Protein AF-A0A835YVJ2-F1 (afdb_monomer_lite)

InterPro domains:
  IPR032675 Leucine-rich repeat domain superfamily [G3DSA:3.80.10.10] (2-238)
  IPR051071 Leucine-rich repeat-containing bacterial E3 ubiquitin ligases [PTHR47114] (4-225)

Radius of gyration: 20.59 Å; chains: 1; bounding box: 46×32×62 Å

Structure (mmCIF, N/CA/C/O backbone):
data_AF-A0A835YVJ2-F1
#
_entry.id   AF-A0A835YVJ2-F1
#
loop_
_atom_site.group_PDB
_atom_site.id
_atom_site.type_symbol
_atom_site.label_atom_id
_atom_site.label_alt_id
_atom_site.label_comp_id
_atom_site.label_asym_id
_atom_site.label_entity_id
_atom_site.label_seq_id
_atom_site.pdbx_PDB_ins_code
_atom_site.Cartn_x
_atom_site.Cartn_y
_atom_site.Cartn_z
_atom_site.occupancy
_atom_site.B_iso_or_equiv
_atom_site.auth_seq_id
_atom_site.auth_comp_id
_atom_site.auth_asym_id
_atom_site.auth_atom_id
_atom_site.pdbx_PDB_model_num
ATOM 1 N N . MET A 1 1 ? -14.707 17.797 37.489 1.00 42.03 1 MET A N 1
ATOM 2 C CA . MET A 1 1 ? -14.923 16.965 36.284 1.00 42.03 1 MET A CA 1
ATOM 3 C C . MET A 1 1 ? -15.179 17.885 35.103 1.00 42.03 1 MET A C 1
ATOM 5 O O . MET A 1 1 ? -16.186 18.579 35.113 1.00 42.03 1 MET A O 1
ATOM 9 N N . HIS A 1 2 ? -14.285 17.936 34.116 1.00 44.41 2 HIS A N 1
ATOM 10 C CA . HIS A 1 2 ? -14.584 18.624 32.858 1.00 44.41 2 HIS A CA 1
ATOM 11 C C . HIS A 1 2 ? -15.155 17.592 31.889 1.00 44.41 2 HIS A C 1
ATOM 13 O O . HIS A 1 2 ? -14.403 16.809 31.315 1.00 44.41 2 HIS A O 1
ATOM 19 N N . LYS A 1 3 ? -16.483 17.555 31.750 1.00 49.84 3 LYS A N 1
ATOM 20 C CA . LYS A 1 3 ? -17.120 16.793 30.673 1.00 49.84 3 LYS A CA 1
ATOM 21 C C . LYS A 1 3 ? -16.757 17.456 29.344 1.00 49.84 3 LYS A C 1
ATOM 23 O O . LYS A 1 3 ? -16.790 18.682 29.238 1.00 49.84 3 LYS A O 1
ATOM 28 N N . LEU A 1 4 ? -16.361 16.651 28.361 1.00 57.91 4 LEU A N 1
ATOM 29 C CA . LEU A 1 4 ? -16.290 17.117 26.979 1.00 57.91 4 LEU A CA 1
ATOM 30 C C . LEU A 1 4 ? -17.714 17.472 26.504 1.00 57.91 4 LEU A C 1
ATOM 32 O O . LEU A 1 4 ? -18.668 16.905 27.043 1.00 57.91 4 LEU A O 1
ATOM 36 N N . PRO A 1 5 ? -17.870 18.411 25.554 1.00 46.50 5 PRO A N 1
ATOM 37 C CA . PRO A 1 5 ? -19.184 18.805 25.052 1.00 46.50 5 PRO A CA 1
ATOM 38 C C . PRO A 1 5 ? -19.971 17.598 24.526 1.00 46.50 5 PRO A C 1
ATOM 40 O O . PRO A 1 5 ? -19.402 16.743 23.842 1.00 46.50 5 PRO A O 1
ATOM 43 N N . GLU A 1 6 ? -21.273 17.543 24.816 1.00 51.88 6 GLU A N 1
ATOM 44 C CA . GLU A 1 6 ? -22.180 16.626 24.118 1.00 51.88 6 GLU A CA 1
ATOM 45 C C . GLU A 1 6 ? -22.228 17.027 22.632 1.00 51.88 6 GLU A C 1
ATOM 47 O O . GLU A 1 6 ? -22.377 18.207 22.317 1.00 51.88 6 GLU A O 1
ATOM 52 N N . GLY A 1 7 ? -22.020 16.065 21.723 1.00 49.09 7 GLY A N 1
ATOM 53 C CA . GLY A 1 7 ? -21.914 16.312 20.275 1.00 49.09 7 GLY A CA 1
ATOM 54 C C . GLY A 1 7 ? -20.491 16.529 19.737 1.00 49.09 7 GLY A C 1
ATOM 55 O O . GLY A 1 7 ? -20.328 16.963 18.601 1.00 49.09 7 GLY A O 1
ATOM 56 N N . LEU A 1 8 ? -19.443 16.249 20.521 1.00 52.09 8 LEU A N 1
ATOM 57 C CA . LEU A 1 8 ? -18.058 16.336 20.046 1.00 52.09 8 LEU A CA 1
ATOM 58 C C . LEU A 1 8 ? -17.755 15.266 18.976 1.00 52.09 8 LEU A C 1
ATOM 60 O O . LEU A 1 8 ? -17.573 14.096 19.300 1.00 52.09 8 LEU A O 1
ATOM 64 N N . GLU A 1 9 ? -17.626 15.685 17.716 1.00 53.28 9 GLU A N 1
ATOM 65 C CA . GLU A 1 9 ? -17.382 14.771 16.588 1.00 53.28 9 GLU A CA 1
ATOM 66 C C . GLU A 1 9 ? -15.921 14.322 16.468 1.00 53.28 9 GLU A C 1
ATOM 68 O O . GLU A 1 9 ? -15.659 13.193 16.066 1.00 53.28 9 GLU A O 1
ATOM 73 N N . SER A 1 10 ? -14.959 15.185 16.821 1.00 52.78 10 SER A N 1
ATOM 74 C CA . SER A 1 10 ? -13.520 14.914 16.708 1.00 52.78 10 SER A CA 1
ATOM 75 C C . SER A 1 10 ? -12.728 15.455 17.893 1.00 52.78 10 SER A C 1
ATOM 77 O O . SER A 1 10 ? -13.060 16.493 18.468 1.00 52.78 10 SER A O 1
ATOM 79 N N . LEU A 1 11 ? -11.645 14.759 18.255 1.00 62.81 11 LEU A N 1
ATOM 80 C CA . LEU A 1 11 ? -10.757 15.178 19.337 1.00 62.81 11 LEU A CA 1
ATOM 81 C C . LEU A 1 11 ? -9.293 15.129 18.894 1.00 62.81 11 LEU A C 1
ATOM 83 O O . LEU A 1 11 ? -8.694 14.065 18.746 1.00 62.81 11 LEU A O 1
ATOM 87 N N . ASN A 1 12 ? -8.708 16.316 18.733 1.00 61.31 12 ASN A N 1
ATOM 88 C CA . ASN A 1 12 ? -7.275 16.505 18.531 1.00 61.31 12 ASN A CA 1
ATOM 89 C C . ASN A 1 12 ? -6.628 16.867 19.869 1.00 61.31 12 ASN A C 1
ATOM 91 O O . ASN A 1 12 ? -6.947 17.904 20.458 1.00 61.31 12 ASN A O 1
ATOM 95 N N . MET A 1 13 ? -5.702 16.043 20.357 1.00 61.16 13 MET A N 1
ATOM 96 C CA . MET A 1 13 ? -5.026 16.299 21.629 1.00 61.16 13 MET A CA 1
ATOM 97 C C . MET A 1 13 ? -3.508 16.285 21.490 1.00 61.16 13 MET A C 1
ATOM 99 O O . MET A 1 13 ? -2.912 15.339 20.980 1.00 61.16 13 MET A O 1
ATOM 103 N N . LYS A 1 14 ? -2.875 17.327 22.045 1.00 58.16 14 LYS A N 1
ATOM 104 C CA . LYS A 1 14 ? -1.444 17.307 22.367 1.00 58.16 14 LYS A CA 1
ATOM 105 C C . LYS A 1 14 ? -1.222 16.441 23.603 1.00 58.16 14 LYS A C 1
ATOM 107 O O . LYS A 1 14 ? -1.918 16.609 24.609 1.00 58.16 14 LYS A O 1
ATOM 112 N N . CYS A 1 15 ? -0.219 15.572 23.567 1.00 56.38 15 CYS A N 1
ATOM 113 C CA . CYS A 1 15 ? -0.030 14.568 24.619 1.00 56.38 15 CYS A CA 1
ATOM 114 C C . CYS A 1 15 ? 0.312 15.147 26.009 1.00 56.38 15 CYS A C 1
ATOM 116 O O . CYS A 1 15 ? -0.045 14.540 27.017 1.00 56.38 15 CYS A O 1
ATOM 118 N N . GLU A 1 16 ? 0.862 16.366 26.088 1.00 51.00 16 GLU A N 1
ATOM 119 C CA . GLU A 1 16 ? 1.070 17.119 27.345 1.00 51.00 16 GLU A CA 1
ATOM 120 C C . GLU A 1 16 ? -0.233 17.347 28.139 1.00 51.00 16 GLU A C 1
ATOM 122 O O . GLU A 1 16 ? -0.253 17.291 29.370 1.00 51.00 16 GLU A O 1
ATOM 127 N N . ARG A 1 17 ? -1.353 17.567 27.435 1.00 51.44 17 ARG A N 1
ATOM 128 C CA . ARG A 1 17 ? -2.683 17.735 28.045 1.00 51.44 17 ARG A CA 1
ATOM 129 C C . ARG A 1 17 ? -3.405 16.413 28.265 1.00 51.44 17 ARG A C 1
ATOM 131 O O . ARG A 1 17 ? -4.375 16.395 29.008 1.00 51.44 17 ARG A O 1
ATOM 138 N N . PHE A 1 18 ? -2.964 15.335 27.623 1.00 56.47 18 PHE A N 1
ATOM 139 C CA . PHE A 1 18 ? -3.617 14.031 27.690 1.00 56.47 18 PHE A CA 1
ATOM 140 C C . PHE A 1 18 ? -3.361 13.348 29.045 1.00 56.47 18 PHE A C 1
ATOM 142 O O . PHE A 1 18 ? -4.299 12.889 29.691 1.00 56.47 18 PHE A O 1
ATOM 149 N N . GLN A 1 19 ? -2.117 13.374 29.543 1.00 48.41 19 GLN A N 1
ATOM 150 C CA . GLN A 1 19 ? -1.746 12.727 30.814 1.00 48.41 19 GLN A CA 1
ATOM 151 C C . GLN A 1 19 ? -2.231 13.453 32.068 1.00 48.41 19 GLN A C 1
ATOM 153 O O . GLN A 1 19 ? -2.741 12.816 32.988 1.00 48.41 19 GLN A O 1
ATOM 158 N N . SER A 1 20 ? -2.083 14.780 32.123 1.00 49.50 20 SER A N 1
ATOM 159 C CA . SER A 1 20 ? -2.515 15.572 33.286 1.00 49.50 20 SER A CA 1
ATOM 160 C C . SER A 1 20 ? -4.030 15.509 33.503 1.00 49.50 20 SER A C 1
ATOM 162 O O . SER A 1 20 ? -4.499 15.657 34.627 1.00 49.50 20 SER A O 1
ATOM 164 N N . ARG A 1 21 ? -4.792 15.254 32.432 1.00 46.09 21 ARG A N 1
ATOM 165 C CA . ARG A 1 21 ? -6.255 15.255 32.430 1.00 46.09 21 ARG A CA 1
ATOM 166 C C . ARG A 1 21 ? -6.865 13.869 32.666 1.00 46.09 21 ARG A C 1
ATOM 168 O O . ARG A 1 21 ? -7.796 13.775 33.457 1.00 46.09 21 ARG A O 1
ATOM 175 N N . LEU A 1 22 ? -6.331 12.787 32.090 1.00 49.91 22 LEU A N 1
ATOM 176 C CA . LEU A 1 22 ? -6.893 11.435 32.283 1.00 49.91 22 LEU A CA 1
ATOM 177 C C . LEU A 1 22 ? -6.704 10.853 33.686 1.00 49.91 22 LEU A C 1
ATOM 179 O O . LEU A 1 22 ? -7.569 10.102 34.132 1.00 49.91 22 LEU A O 1
ATOM 183 N N . LYS A 1 23 ? -5.669 11.274 34.428 1.00 44.41 23 LYS A N 1
ATOM 184 C CA . LYS A 1 23 ? -5.532 10.933 35.856 1.00 44.41 23 LYS A CA 1
ATOM 185 C C . LYS A 1 23 ? -6.739 11.376 36.705 1.00 44.41 23 LYS A C 1
ATOM 187 O O . LYS A 1 23 ? -6.872 10.915 37.831 1.00 44.41 23 LYS A O 1
ATOM 192 N N . GLN A 1 24 ? -7.610 12.253 36.185 1.00 44.91 24 GLN A N 1
ATOM 193 C CA . GLN A 1 24 ? -8.720 12.869 36.919 1.00 44.91 24 GLN A CA 1
ATOM 194 C C . GLN A 1 24 ? -10.103 12.744 36.239 1.00 44.91 24 GLN A C 1
ATOM 196 O O . GLN A 1 24 ? -10.921 13.652 36.365 1.00 44.91 24 GLN A O 1
ATOM 201 N N . HIS A 1 25 ? -10.416 11.620 35.579 1.00 44.31 25 HIS A N 1
ATOM 202 C CA . HIS A 1 25 ? -11.783 11.291 35.110 1.00 44.31 25 HIS A CA 1
ATOM 203 C C . HIS A 1 25 ? -12.232 11.939 33.781 1.00 44.31 25 HIS A C 1
ATOM 205 O O . HIS A 1 25 ? -13.166 12.743 33.759 1.00 44.31 25 HIS A O 1
ATOM 211 N N . TYR A 1 26 ? -11.646 11.546 32.644 1.00 46.91 26 TYR A N 1
ATOM 212 C CA . TYR A 1 26 ? -12.299 11.779 31.344 1.00 46.91 26 TYR A CA 1
ATOM 213 C C . TYR A 1 26 ? -12.992 10.502 30.875 1.00 46.91 26 TYR A C 1
ATOM 215 O O . TYR A 1 26 ? -12.336 9.550 30.462 1.00 46.91 26 TYR A O 1
ATOM 223 N N . HIS A 1 27 ? -14.324 10.513 30.906 1.00 50.22 27 HIS A N 1
ATOM 224 C CA . HIS A 1 27 ? -15.111 9.725 29.967 1.00 50.22 27 HIS A CA 1
ATOM 225 C C . HIS A 1 27 ? -15.066 10.465 28.630 1.00 50.22 27 HIS A C 1
ATOM 227 O O . HIS A 1 27 ? -15.506 11.613 28.537 1.00 50.22 27 HIS A O 1
ATOM 233 N N . LEU A 1 28 ? -14.460 9.841 27.621 1.00 53.47 28 LEU A N 1
ATOM 234 C CA . LEU A 1 28 ? -14.578 10.322 26.251 1.00 53.47 28 LEU A CA 1
ATOM 235 C C . LEU A 1 28 ? -16.046 10.149 25.811 1.00 53.47 28 LEU A C 1
ATOM 237 O O . LEU A 1 28 ? -16.631 9.114 26.134 1.00 53.47 28 LEU A O 1
ATOM 241 N N . PRO A 1 29 ? -16.650 11.146 25.145 1.00 47.91 29 PRO A N 1
ATOM 242 C CA . PRO A 1 29 ? -18.052 11.085 24.755 1.00 47.91 29 PRO A CA 1
ATOM 243 C C . PRO A 1 29 ? -18.285 9.984 23.713 1.00 47.91 29 PRO A C 1
ATOM 245 O O . PRO A 1 29 ? -17.449 9.760 22.832 1.00 47.91 29 PRO A O 1
ATOM 248 N N . ASP A 1 30 ? -19.435 9.315 23.814 1.00 48.94 30 ASP A N 1
ATOM 249 C CA . ASP A 1 30 ? -19.935 8.438 22.756 1.00 48.94 30 ASP A CA 1
ATOM 250 C C . ASP A 1 30 ? -20.156 9.260 21.474 1.00 48.94 30 ASP A C 1
ATOM 252 O O . ASP A 1 30 ? -20.623 10.399 21.535 1.00 48.94 30 ASP A O 1
ATOM 256 N N . GLY A 1 31 ? -19.813 8.695 20.313 1.00 45.00 31 GLY A N 1
ATOM 257 C CA . GLY A 1 31 ? -19.920 9.387 19.022 1.00 45.00 31 GLY A CA 1
ATOM 258 C C . GLY A 1 31 ? -18.657 10.117 18.554 1.00 45.00 31 GLY A C 1
ATOM 259 O O . GLY A 1 31 ? -18.698 10.771 17.518 1.00 45.00 31 GLY A O 1
ATOM 260 N N . LEU A 1 32 ? -17.526 9.985 19.257 1.00 51.09 32 LEU A N 1
ATOM 261 C CA . LEU A 1 32 ? -16.236 10.475 18.764 1.00 51.09 32 LEU A CA 1
ATOM 262 C C . LEU A 1 32 ? -15.785 9.664 17.536 1.00 51.09 32 LEU A C 1
ATOM 264 O O . LEU A 1 32 ? -15.621 8.452 17.656 1.00 51.09 32 LEU A O 1
ATOM 268 N N . ILE A 1 33 ? -15.537 10.308 16.390 1.00 51.91 33 ILE A N 1
ATOM 269 C CA . ILE A 1 33 ? -15.248 9.615 15.120 1.00 51.91 33 ILE A CA 1
ATOM 270 C C . ILE A 1 33 ? -13.733 9.537 14.844 1.00 51.91 33 ILE A C 1
ATOM 272 O O . ILE A 1 33 ? -13.238 8.423 14.632 1.00 51.91 33 ILE A O 1
ATOM 276 N N . PRO A 1 34 ? -12.951 10.638 14.920 1.00 53.62 34 PRO A N 1
ATOM 277 C CA . PRO A 1 34 ? -11.496 10.537 15.015 1.00 53.62 34 PRO A CA 1
ATOM 278 C C . PRO A 1 34 ? -10.934 10.959 16.384 1.00 53.62 34 PRO A C 1
ATOM 280 O O . PRO A 1 34 ? -11.289 11.998 16.953 1.00 53.62 34 PRO A O 1
ATOM 283 N N . LEU A 1 35 ? -9.955 10.180 16.855 1.00 63.94 35 LEU A N 1
ATOM 284 C CA . LEU A 1 35 ? -9.041 10.524 17.943 1.00 63.94 35 LEU A CA 1
ATOM 285 C C . LEU A 1 35 ? -7.640 10.686 17.352 1.00 63.94 35 LEU A C 1
ATOM 287 O O . LEU A 1 35 ? -7.009 9.714 16.937 1.00 63.94 35 LEU A O 1
ATOM 291 N N . ASN A 1 36 ? -7.148 11.919 17.328 1.00 58.41 36 ASN A N 1
ATOM 292 C CA . ASN A 1 36 ? -5.820 12.227 16.815 1.00 58.41 36 ASN A CA 1
ATOM 293 C C . ASN A 1 36 ? -4.901 12.645 17.961 1.00 58.41 36 ASN A C 1
ATOM 295 O O . ASN A 1 36 ? -5.192 13.580 18.720 1.00 58.41 36 ASN A O 1
ATOM 299 N N . MET A 1 37 ? -3.782 11.940 18.079 1.00 64.38 37 MET A N 1
ATOM 300 C CA . MET A 1 37 ? -2.798 12.147 19.130 1.00 64.38 37 MET A CA 1
ATOM 301 C C . MET A 1 37 ? -1.492 12.672 18.531 1.00 64.38 37 MET A C 1
ATOM 303 O O . MET A 1 37 ? -0.774 11.935 17.854 1.00 64.38 37 MET A O 1
ATOM 307 N N . ASP A 1 38 ? -1.155 13.932 18.829 1.00 60.84 38 ASP A N 1
ATOM 308 C CA . ASP A 1 38 ? 0.150 14.526 18.502 1.00 60.84 38 ASP A CA 1
ATOM 309 C C . ASP A 1 38 ? 1.059 14.505 19.748 1.00 60.84 38 ASP A C 1
ATOM 311 O O . ASP A 1 38 ? 0.898 15.282 20.701 1.00 60.84 38 ASP A O 1
ATOM 315 N N . CYS A 1 39 ? 2.014 13.572 19.743 1.00 59.09 39 CYS A N 1
ATOM 316 C CA . CYS A 1 39 ? 2.966 13.283 20.814 1.00 59.09 39 CYS A CA 1
ATOM 317 C C . CYS A 1 39 ? 4.421 13.591 20.404 1.00 59.09 39 CYS A C 1
ATOM 319 O O . CYS A 1 39 ? 5.321 12.801 20.701 1.00 59.09 39 CYS A O 1
ATOM 321 N N . ARG A 1 40 ? 4.695 14.717 19.735 1.00 50.25 40 ARG A N 1
ATOM 322 C CA . ARG A 1 40 ? 6.040 15.107 19.241 1.00 50.25 40 ARG A CA 1
ATOM 323 C C . ARG A 1 40 ? 7.194 15.226 20.269 1.00 50.25 40 ARG A C 1
ATOM 325 O O . ARG A 1 40 ? 8.292 15.588 19.856 1.00 50.25 40 ARG A O 1
ATOM 332 N N . ARG A 1 41 ? 6.987 15.008 21.583 1.00 42.66 41 ARG A N 1
ATOM 333 C CA . ARG A 1 41 ? 8.044 15.170 22.618 1.00 42.66 41 ARG A CA 1
ATOM 334 C C . ARG A 1 41 ? 8.034 14.201 23.814 1.00 42.66 41 ARG A C 1
ATOM 336 O O . ARG A 1 41 ? 8.961 14.266 24.621 1.00 42.66 41 ARG A O 1
ATOM 343 N N . PHE A 1 42 ? 7.056 13.303 23.974 1.00 41.97 42 PHE A N 1
ATOM 344 C CA . PHE A 1 42 ? 6.862 12.584 25.250 1.00 41.97 42 PHE A CA 1
ATOM 345 C C . PHE A 1 42 ? 7.007 11.061 25.146 1.00 41.97 42 PHE A C 1
ATOM 347 O O . PHE A 1 42 ? 6.355 10.404 24.341 1.00 41.97 42 PHE A O 1
ATOM 354 N N . ASN A 1 43 ? 7.889 10.518 25.996 1.00 44.94 43 ASN A N 1
ATOM 355 C CA . ASN A 1 43 ? 8.415 9.148 25.951 1.00 44.94 43 ASN A CA 1
ATOM 356 C C . ASN A 1 43 ? 7.983 8.260 27.138 1.00 44.94 43 ASN A C 1
ATOM 358 O O . ASN A 1 43 ? 8.599 7.232 27.401 1.00 44.94 43 ASN A O 1
ATOM 362 N N . ALA A 1 44 ? 6.949 8.608 27.897 1.00 36.03 44 ALA A N 1
ATOM 363 C CA . ALA A 1 44 ? 6.537 7.756 29.010 1.00 36.03 44 ALA A CA 1
ATOM 364 C C . ALA A 1 44 ? 5.020 7.769 29.159 1.00 36.03 44 ALA A C 1
ATOM 366 O O . ALA A 1 44 ? 4.439 8.840 29.157 1.00 36.03 44 ALA A O 1
ATOM 367 N N . TYR A 1 45 ? 4.414 6.585 29.302 1.00 40.34 45 TYR A N 1
ATOM 368 C CA . TYR A 1 45 ? 3.018 6.329 29.703 1.00 40.34 45 TYR A CA 1
ATOM 369 C C . TYR A 1 45 ? 1.899 6.326 28.640 1.00 40.34 45 TYR A C 1
ATOM 371 O O . TYR A 1 45 ? 0.778 6.725 28.926 1.00 40.34 45 TYR A O 1
ATOM 379 N N . LEU A 1 46 ? 2.130 5.722 27.466 1.00 43.91 46 LEU A N 1
ATOM 380 C CA . LEU A 1 46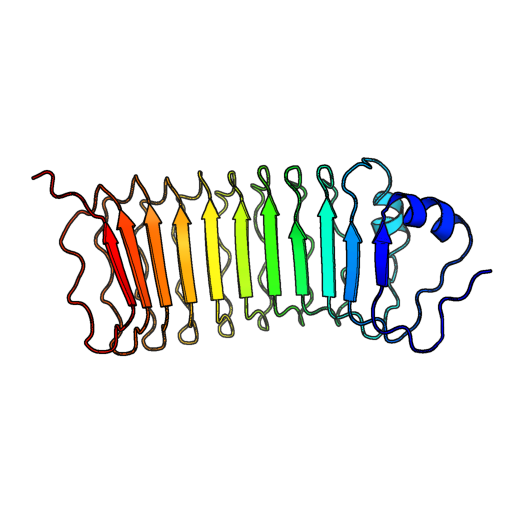 ? 1.040 4.984 26.784 1.00 43.91 46 LEU A CA 1
ATOM 381 C C . LEU A 1 46 ? 0.730 3.630 27.459 1.00 43.91 46 LEU A C 1
ATOM 383 O O . LEU A 1 46 ? -0.261 3.000 27.114 1.00 43.91 46 LEU A O 1
ATOM 387 N N . TYR A 1 47 ? 1.523 3.230 28.465 1.00 35.06 47 TYR A N 1
ATOM 388 C CA . TYR A 1 47 ? 1.234 2.115 29.378 1.00 35.06 47 TYR A CA 1
ATOM 389 C C . TYR A 1 47 ? -0.171 2.224 29.989 1.00 35.06 47 TYR A C 1
ATOM 391 O O . TYR A 1 47 ? -0.905 1.246 29.969 1.00 35.06 47 TYR A O 1
ATOM 399 N N . GLU A 1 48 ? -0.585 3.408 30.453 1.00 36.66 48 GLU A N 1
ATOM 400 C CA . GLU A 1 48 ? -1.932 3.623 30.998 1.00 36.66 48 GLU A CA 1
ATOM 401 C C . GLU A 1 48 ? -2.997 3.739 29.908 1.00 36.66 48 GLU A C 1
ATOM 403 O O . GLU A 1 48 ? -4.155 3.494 30.200 1.00 36.66 48 GLU A O 1
ATOM 408 N N . LEU A 1 49 ? -2.651 4.037 28.653 1.00 39.53 49 LEU A N 1
ATOM 409 C CA . LEU A 1 49 ? -3.596 3.854 27.552 1.00 39.53 49 LEU A CA 1
ATOM 410 C C . LEU A 1 49 ? -3.817 2.354 27.349 1.00 39.53 49 LEU A C 1
ATOM 412 O O . LEU A 1 49 ? -4.929 1.906 27.525 1.00 39.53 49 LEU A O 1
ATOM 416 N N . SER A 1 50 ? -2.792 1.533 27.112 1.00 36.41 50 SER A N 1
ATOM 417 C CA . SER A 1 50 ? -2.986 0.082 26.935 1.00 36.41 50 SER A CA 1
ATOM 418 C C . SER A 1 50 ? -3.527 -0.651 28.175 1.00 36.41 50 SER A C 1
ATOM 420 O O . SER A 1 50 ? -4.230 -1.644 28.024 1.00 36.41 50 SER A O 1
ATOM 422 N N . ALA A 1 51 ? -3.210 -0.186 29.391 1.00 31.61 51 ALA A N 1
ATOM 423 C CA . ALA A 1 51 ? -3.641 -0.796 30.654 1.00 31.61 51 ALA A CA 1
ATOM 424 C C . ALA A 1 51 ? -4.969 -0.228 31.199 1.00 31.61 51 ALA A C 1
ATOM 426 O O . ALA A 1 51 ? -5.691 -0.959 31.876 1.00 31.61 51 ALA A O 1
ATOM 427 N N . SER A 1 52 ? -5.329 1.028 30.885 1.00 31.34 52 SER A N 1
ATOM 428 C CA . SER A 1 52 ? -6.667 1.592 31.176 1.00 31.34 52 SER A CA 1
ATOM 429 C C . SER A 1 52 ? -7.655 1.369 30.026 1.00 31.34 52 SER A C 1
ATOM 431 O O . SER A 1 52 ? -8.863 1.392 30.245 1.00 31.34 52 SER A O 1
ATOM 433 N N . ILE A 1 53 ? -7.179 1.037 28.820 1.00 36.75 53 ILE A N 1
ATOM 434 C CA . ILE A 1 53 ? -7.962 0.422 27.737 1.00 36.75 53 ILE A CA 1
ATOM 435 C C . ILE A 1 53 ? -8.093 -1.085 28.021 1.00 36.75 53 ILE A C 1
ATOM 437 O O . ILE A 1 53 ? -7.655 -1.952 27.268 1.00 36.75 53 ILE A O 1
ATOM 441 N N . LYS A 1 54 ? -8.739 -1.430 29.138 1.00 29.34 54 LYS A N 1
ATOM 442 C CA . LYS A 1 54 ? -9.421 -2.734 29.230 1.00 29.34 54 LYS A CA 1
ATOM 443 C C . LYS A 1 54 ? -10.665 -2.742 28.333 1.00 29.34 54 LYS A C 1
ATOM 445 O O . LYS A 1 54 ? -11.011 -3.763 27.756 1.00 29.34 54 LYS A O 1
ATOM 450 N N . SER A 1 55 ? -11.263 -1.563 28.154 1.00 30.31 55 SER A N 1
ATOM 451 C CA . SER A 1 55 ? -12.243 -1.226 27.129 1.00 30.31 55 SER A CA 1
ATOM 452 C C . SER A 1 55 ? -12.109 0.268 26.836 1.00 30.31 55 SER A C 1
ATOM 454 O O . SER A 1 55 ? -12.398 1.093 27.704 1.00 30.31 55 SER A O 1
ATOM 456 N N . LEU A 1 56 ? -11.693 0.648 25.631 1.00 35.69 56 LEU A N 1
ATOM 457 C CA . LEU A 1 56 ? -11.988 1.984 25.131 1.00 35.69 56 LEU A CA 1
ATOM 458 C C . LEU A 1 56 ? -13.457 1.874 24.697 1.00 35.69 56 LEU A C 1
ATOM 460 O O . LEU A 1 56 ? -13.742 1.454 23.578 1.00 35.69 56 LEU A O 1
ATOM 464 N N . HIS A 1 57 ? -14.393 2.101 25.628 1.00 32.66 57 HIS A N 1
ATOM 465 C CA . HIS A 1 57 ? -15.821 2.208 25.313 1.00 32.66 57 HIS A CA 1
ATOM 466 C C . HIS A 1 57 ? -16.022 3.510 24.534 1.00 32.66 57 HIS A C 1
ATOM 468 O O . HIS A 1 57 ? -16.495 4.505 25.058 1.00 32.66 57 HIS A O 1
ATOM 474 N N . LEU A 1 58 ? -15.561 3.510 23.289 1.00 40.62 58 LEU A N 1
ATOM 475 C CA . LEU A 1 58 ? -15.896 4.507 22.295 1.00 40.62 58 LEU A CA 1
ATOM 476 C C . LEU A 1 58 ? -16.779 3.796 21.294 1.00 40.62 58 LEU A C 1
ATOM 478 O O . LEU A 1 58 ? -16.303 3.247 20.295 1.00 40.62 58 LEU A O 1
ATOM 482 N N . LYS A 1 59 ? -18.079 3.753 21.577 1.00 40.50 59 LYS A N 1
ATOM 483 C CA . LYS A 1 59 ? -19.023 3.481 20.500 1.00 40.50 59 LYS A CA 1
ATOM 484 C C . LYS A 1 59 ? -18.834 4.595 19.466 1.00 40.50 59 LYS A C 1
ATOM 486 O O . LYS A 1 59 ? -19.080 5.759 19.763 1.00 40.50 59 LYS A O 1
ATOM 491 N N . GLY A 1 60 ? -18.361 4.226 18.276 1.00 46.50 60 GLY A N 1
ATOM 492 C CA . GLY A 1 60 ? -18.261 5.132 17.129 1.00 46.50 60 GLY A CA 1
ATOM 493 C C . GLY A 1 60 ? -16.857 5.578 16.719 1.00 46.50 60 GLY A C 1
ATOM 494 O O . GLY A 1 60 ? -16.758 6.217 15.679 1.00 46.50 60 GLY A O 1
ATOM 495 N N . LEU A 1 61 ? -15.782 5.218 17.442 1.00 56.34 61 LEU A N 1
ATOM 496 C CA . LEU A 1 61 ? -14.434 5.583 16.986 1.00 56.34 61 LEU A CA 1
ATOM 497 C C . LEU A 1 61 ? -14.044 4.780 15.746 1.00 56.34 61 LEU A C 1
ATOM 499 O O . LEU A 1 61 ? -13.814 3.571 15.820 1.00 56.34 61 LEU A O 1
ATOM 503 N N . GLU A 1 62 ? -13.929 5.475 14.620 1.00 68.75 62 GLU A N 1
ATOM 504 C CA . GLU A 1 62 ? -13.529 4.886 13.346 1.00 68.75 62 GLU A CA 1
ATOM 505 C C . GLU A 1 62 ? -12.028 5.066 13.089 1.00 68.75 62 GLU A C 1
ATOM 507 O O . GLU A 1 62 ? -11.438 4.218 12.423 1.00 68.75 62 GLU A O 1
ATOM 512 N N . THR A 1 63 ? -11.395 6.100 13.661 1.00 70.62 63 THR A N 1
ATOM 513 C CA . THR A 1 63 ? -10.011 6.493 13.334 1.00 70.62 63 THR A CA 1
ATOM 514 C C . THR A 1 63 ? -9.150 6.801 14.566 1.00 70.62 63 THR A C 1
ATOM 516 O O . THR A 1 63 ? -9.568 7.515 15.478 1.00 70.62 63 THR A O 1
ATOM 519 N N . LEU A 1 64 ? -7.910 6.300 14.562 1.00 76.81 64 LEU A N 1
ATOM 520 C CA . LEU A 1 64 ? -6.818 6.553 15.519 1.00 76.81 64 LEU A CA 1
ATOM 521 C C . LEU A 1 64 ? -5.589 6.873 14.688 1.00 76.81 64 LEU A C 1
ATOM 523 O O . LEU A 1 64 ? -5.038 6.000 14.011 1.00 76.81 64 LEU A O 1
ATOM 527 N N . SER A 1 65 ? -5.154 8.117 14.809 1.00 76.69 65 SER A N 1
ATOM 528 C CA . SER A 1 65 ? -3.901 8.584 14.237 1.00 76.69 65 SER A CA 1
ATOM 529 C C . SER A 1 65 ? -2.937 8.902 15.371 1.00 76.69 65 SER A C 1
ATOM 531 O O . SER A 1 65 ? -3.253 9.675 16.280 1.00 76.69 65 SER A O 1
ATOM 533 N N . ILE A 1 66 ? -1.756 8.291 15.331 1.00 76.75 66 ILE A N 1
ATOM 534 C CA . ILE A 1 66 ? -0.678 8.513 16.293 1.00 76.75 66 ILE A CA 1
ATOM 535 C C . ILE A 1 66 ? 0.468 9.186 15.556 1.00 76.75 66 ILE A C 1
ATOM 537 O O . ILE A 1 66 ? 1.194 8.530 14.819 1.00 76.75 66 ILE A O 1
ATOM 541 N N . THR A 1 67 ? 0.682 10.476 15.800 1.00 75.56 67 THR A N 1
ATOM 542 C CA . THR A 1 67 ? 1.854 11.196 15.289 1.00 75.56 67 THR A CA 1
ATOM 543 C C . THR A 1 67 ? 2.828 11.467 16.428 1.00 75.56 67 THR A C 1
ATOM 545 O O . THR A 1 67 ? 2.488 12.128 17.406 1.00 75.56 67 THR A O 1
ATOM 548 N N . SER A 1 68 ? 4.054 10.954 16.344 1.00 71.50 68 SER A N 1
ATOM 549 C CA . SER A 1 68 ? 5.064 11.116 17.398 1.00 71.50 68 SER A CA 1
ATOM 550 C C . SER A 1 68 ? 6.481 11.002 16.848 1.00 71.50 68 SER A C 1
ATOM 552 O O . SER A 1 68 ? 6.710 10.358 15.837 1.00 71.50 68 SER A O 1
ATOM 554 N N . ASP A 1 69 ? 7.471 11.544 17.550 1.00 71.00 69 ASP A N 1
ATOM 555 C CA . ASP A 1 69 ? 8.888 11.285 17.273 1.00 71.00 69 ASP A CA 1
ATOM 556 C C . ASP A 1 69 ? 9.423 10.053 18.039 1.00 71.00 69 ASP A C 1
ATOM 558 O O . ASP A 1 69 ? 10.502 9.538 17.729 1.00 71.00 69 ASP A O 1
ATOM 562 N N . ARG A 1 70 ? 8.714 9.586 19.077 1.00 69.81 70 ARG A N 1
ATOM 563 C CA . ARG A 1 70 ? 9.236 8.624 20.071 1.00 69.81 70 ARG A CA 1
ATOM 564 C C . ARG A 1 70 ? 8.315 7.464 20.427 1.00 69.81 70 ARG A C 1
ATOM 566 O O . ARG A 1 70 ? 8.769 6.563 21.129 1.00 69.81 70 ARG A O 1
ATOM 573 N N . PHE A 1 71 ? 7.063 7.453 19.975 1.00 74.88 71 PHE A N 1
ATOM 574 C CA . PHE A 1 71 ? 6.151 6.347 20.255 1.00 74.88 71 PHE A CA 1
ATOM 575 C C . PHE A 1 71 ? 6.720 5.000 19.780 1.00 74.88 71 PHE A C 1
ATOM 577 O O . PHE A 1 71 ? 6.918 4.768 18.593 1.00 74.88 71 PHE A O 1
ATOM 584 N N . ASN A 1 72 ? 6.982 4.097 20.724 1.00 77.38 72 ASN A N 1
ATOM 585 C CA . ASN A 1 72 ? 7.495 2.756 20.449 1.00 77.38 72 ASN A CA 1
ATOM 586 C C . ASN A 1 72 ? 6.962 1.749 21.477 1.00 77.38 72 ASN A C 1
ATOM 588 O O . ASN A 1 72 ? 7.716 1.073 22.178 1.00 77.38 72 ASN A O 1
ATOM 592 N N . ARG A 1 73 ? 5.641 1.728 21.653 1.00 73.75 73 ARG A N 1
ATOM 593 C CA . ARG A 1 73 ? 4.959 0.797 22.556 1.00 73.75 73 ARG A CA 1
ATOM 594 C C . ARG A 1 73 ? 3.947 -0.019 21.773 1.00 73.75 73 ARG A C 1
ATOM 596 O O . ARG A 1 73 ? 3.408 0.450 20.775 1.00 73.75 73 ARG A O 1
ATOM 603 N N . GLN A 1 74 ? 3.713 -1.236 22.242 1.00 76.38 74 GLN A N 1
ATOM 604 C CA . GLN A 1 74 ? 2.716 -2.115 21.656 1.00 76.38 74 GLN A CA 1
ATOM 605 C C . GLN A 1 74 ? 1.317 -1.546 21.910 1.00 76.38 74 GLN A C 1
ATOM 607 O O . GLN A 1 74 ? 1.009 -1.080 23.010 1.00 76.38 74 GLN A O 1
ATOM 612 N N . LEU A 1 75 ? 0.483 -1.563 20.873 1.00 75.31 75 LEU A N 1
ATOM 613 C CA . LEU A 1 75 ? -0.942 -1.280 21.005 1.00 75.31 75 LEU A CA 1
ATOM 614 C C . LEU A 1 75 ? -1.646 -2.562 21.454 1.00 75.31 75 LEU A C 1
ATOM 616 O O . LEU A 1 75 ? -1.297 -3.649 21.004 1.00 75.31 75 LEU A O 1
ATOM 620 N N . HIS A 1 76 ? -2.641 -2.435 22.326 1.00 70.19 76 HIS A N 1
ATOM 621 C CA . HIS A 1 76 ? -3.448 -3.552 22.817 1.00 70.19 76 HIS A CA 1
ATOM 622 C C . HIS A 1 76 ? -4.934 -3.207 22.673 1.00 70.19 76 HIS A C 1
ATOM 624 O O . HIS A 1 76 ? -5.298 -2.036 22.773 1.00 70.19 76 HIS A O 1
ATOM 630 N N . ASN A 1 77 ? -5.778 -4.224 22.462 1.00 61.19 77 ASN A N 1
ATOM 631 C CA . ASN A 1 77 ? -7.244 -4.126 22.510 1.00 61.19 77 ASN A CA 1
ATOM 632 C C . ASN A 1 77 ? -7.845 -2.993 21.654 1.00 61.19 77 ASN A C 1
ATOM 634 O O . ASN A 1 77 ? -8.635 -2.184 22.146 1.00 61.19 77 ASN A O 1
ATOM 638 N N . LEU A 1 78 ? -7.481 -2.932 20.366 1.00 70.50 78 LEU A N 1
ATOM 639 C CA . LEU A 1 78 ? -8.110 -1.995 19.430 1.00 70.50 78 LEU A CA 1
ATOM 640 C C . LEU A 1 78 ? -9.632 -2.259 19.355 1.00 70.50 78 LEU A C 1
ATOM 642 O O . LEU A 1 78 ? -10.030 -3.423 19.245 1.00 70.50 78 LEU A O 1
ATOM 646 N N . PRO A 1 79 ? -10.494 -1.223 19.406 1.00 66.38 79 PRO A N 1
ATOM 647 C CA . PRO A 1 79 ? -11.944 -1.406 19.365 1.00 66.38 79 PRO A CA 1
ATOM 648 C C . PRO A 1 79 ? -12.411 -2.151 18.108 1.00 66.38 79 PRO A C 1
ATOM 650 O O . PRO A 1 79 ? -11.912 -1.920 17.011 1.00 66.38 79 PRO A O 1
ATOM 653 N N . ALA A 1 80 ? -13.429 -3.005 18.229 1.00 66.38 80 ALA A N 1
ATOM 654 C CA . ALA A 1 80 ? -13.927 -3.795 17.096 1.00 66.38 80 ALA A CA 1
ATOM 655 C C . ALA A 1 80 ? -14.553 -2.946 15.965 1.00 66.38 80 ALA A C 1
ATOM 657 O O . ALA A 1 80 ? -14.605 -3.392 14.820 1.00 66.38 80 ALA A O 1
ATOM 658 N N . GLY A 1 81 ? -15.042 -1.740 16.285 1.00 68.00 81 GLY A N 1
ATOM 659 C CA . GLY A 1 81 ? -15.671 -0.798 15.344 1.00 68.00 81 GLY A CA 1
ATOM 660 C C . GLY A 1 81 ? -14.697 -0.002 14.473 1.00 68.00 81 GLY A C 1
ATOM 661 O O . GLY A 1 81 ? -15.125 0.762 13.615 1.00 68.00 81 GLY A O 1
ATOM 662 N N . PHE A 1 82 ? -13.406 -0.180 14.709 1.00 74.38 82 PHE A N 1
ATOM 663 C CA . PHE A 1 82 ? -12.351 0.692 14.242 1.00 74.38 82 PHE A CA 1
ATOM 664 C C . PHE A 1 82 ? -11.988 0.440 12.768 1.00 74.38 82 PHE A C 1
ATOM 666 O O . PHE A 1 82 ? -11.814 -0.713 12.368 1.00 74.38 82 PHE A O 1
ATOM 673 N N . LYS A 1 83 ? -11.881 1.508 11.965 1.00 85.31 83 LYS A N 1
ATOM 674 C CA . LYS A 1 83 ? -11.697 1.459 10.503 1.00 85.31 83 L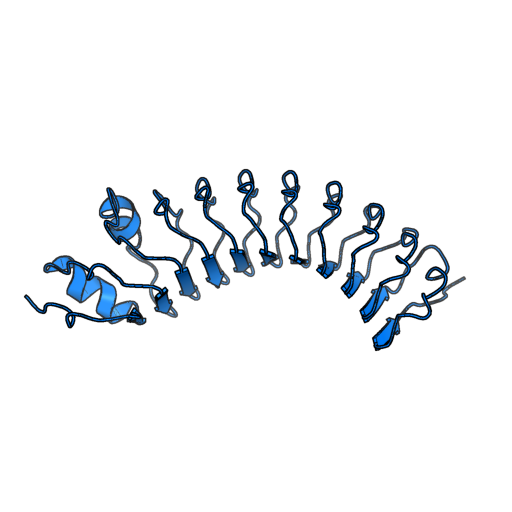YS A CA 1
ATOM 675 C C . LYS A 1 83 ? -10.316 1.919 10.033 1.00 85.31 83 LYS A C 1
ATOM 677 O O . LYS A 1 83 ? -9.840 1.396 9.033 1.00 85.31 83 LYS A O 1
ATOM 682 N N . ILE A 1 84 ? -9.659 2.860 10.708 1.00 84.44 84 ILE A N 1
ATOM 683 C CA . ILE A 1 84 ? -8.407 3.470 10.232 1.00 84.44 84 ILE A CA 1
ATOM 684 C C . ILE A 1 84 ? -7.368 3.500 11.348 1.00 84.44 84 ILE A C 1
ATOM 686 O O . ILE A 1 84 ? -7.517 4.267 12.295 1.00 84.44 84 ILE A O 1
ATOM 690 N N . LEU A 1 85 ? -6.289 2.728 11.200 1.00 88.50 85 LEU A N 1
ATOM 691 C CA . LEU A 1 85 ? -5.097 2.813 12.044 1.00 88.50 85 LEU A CA 1
ATOM 692 C C . LEU A 1 85 ? -3.982 3.522 11.277 1.00 88.50 85 LEU A C 1
ATOM 694 O O . LEU A 1 85 ? -3.481 2.973 10.299 1.00 88.50 85 LEU A O 1
ATOM 698 N N . ASP A 1 86 ? -3.573 4.699 11.743 1.00 87.00 86 ASP A N 1
ATOM 699 C CA . ASP A 1 86 ? -2.455 5.456 11.175 1.00 87.00 86 ASP A CA 1
ATOM 700 C C . ASP A 1 86 ? -1.384 5.702 12.245 1.00 87.00 86 ASP A C 1
ATOM 702 O O . ASP A 1 86 ? -1.619 6.373 13.254 1.00 87.00 86 ASP A O 1
ATOM 706 N N . ILE A 1 87 ? -0.201 5.121 12.049 1.00 87.94 87 ILE A N 1
ATOM 707 C CA . ILE A 1 87 ? 0.947 5.280 12.939 1.00 87.94 87 ILE A CA 1
ATOM 708 C C . ILE A 1 87 ? 2.048 6.018 12.192 1.00 87.94 87 ILE A C 1
ATOM 710 O O . ILE A 1 87 ? 2.721 5.479 11.323 1.00 87.94 87 ILE A O 1
ATOM 714 N N . ALA A 1 88 ? 2.297 7.240 12.625 1.00 87.50 88 ALA A N 1
ATOM 715 C CA . ALA A 1 88 ? 3.263 8.166 12.080 1.00 87.50 88 ALA A CA 1
ATOM 716 C C . ALA A 1 88 ? 4.372 8.428 13.105 1.00 87.50 88 ALA A C 1
ATOM 718 O O . ALA A 1 88 ? 4.327 9.417 13.845 1.00 87.50 88 ALA A O 1
ATOM 719 N N . CYS A 1 89 ? 5.373 7.546 13.181 1.00 84.12 89 CYS A N 1
ATOM 720 C CA . CYS A 1 89 ? 6.455 7.711 14.142 1.00 84.12 89 CYS A CA 1
ATOM 721 C C . CYS A 1 89 ? 7.803 7.117 13.732 1.00 84.12 89 CYS A C 1
ATOM 723 O O . CYS A 1 89 ? 7.965 5.903 13.610 1.00 84.12 89 CYS A O 1
ATOM 725 N N . ASP A 1 90 ? 8.825 7.974 13.689 1.00 86.38 90 ASP A N 1
ATOM 726 C CA . ASP A 1 90 ? 10.192 7.622 13.292 1.00 86.38 90 ASP A CA 1
ATOM 727 C C . ASP A 1 90 ? 10.799 6.490 14.124 1.00 86.38 90 ASP A C 1
ATOM 729 O O . ASP A 1 90 ? 11.621 5.727 13.623 1.00 86.38 90 ASP A O 1
ATOM 733 N N . ARG A 1 91 ? 10.415 6.367 15.402 1.00 86.75 91 ARG A N 1
ATOM 734 C CA . ARG A 1 91 ? 10.970 5.368 16.326 1.00 86.75 91 ARG A CA 1
ATOM 735 C C . ARG A 1 91 ? 10.102 4.130 16.533 1.00 86.75 91 ARG A C 1
ATOM 737 O O . ARG A 1 91 ? 10.562 3.223 17.227 1.00 86.75 91 ARG A O 1
ATOM 744 N N . PHE A 1 92 ? 8.900 4.082 15.963 1.00 88.62 92 PHE A N 1
ATOM 745 C CA . PHE A 1 92 ? 7.997 2.951 16.143 1.00 88.62 92 PHE A CA 1
ATOM 746 C C . PHE A 1 92 ? 8.599 1.661 15.574 1.00 88.62 92 PHE A C 1
ATOM 748 O O . PHE A 1 92 ? 8.950 1.578 14.407 1.00 88.62 92 PHE A O 1
ATOM 755 N N . ASN A 1 93 ? 8.744 0.648 16.417 1.00 93.50 93 ASN A N 1
ATOM 756 C CA . ASN A 1 93 ? 9.178 -0.699 16.054 1.00 93.50 93 ASN A CA 1
ATOM 757 C C . ASN A 1 93 ? 8.545 -1.756 16.977 1.00 93.50 93 ASN A C 1
ATOM 759 O O . ASN A 1 93 ? 9.047 -2.871 17.106 1.00 93.50 93 ASN A O 1
ATOM 763 N N . ALA A 1 94 ? 7.478 -1.386 17.686 1.00 88.69 94 ALA A N 1
ATOM 764 C CA . ALA A 1 94 ? 6.765 -2.309 18.546 1.00 88.69 94 ALA A CA 1
ATOM 765 C C . ALA A 1 94 ? 5.907 -3.254 17.688 1.00 88.69 94 ALA A C 1
ATOM 767 O O . ALA A 1 94 ? 5.431 -2.842 16.626 1.00 88.69 94 ALA A O 1
ATOM 768 N N . PRO A 1 95 ? 5.670 -4.498 18.138 1.00 90.69 95 PRO A N 1
ATOM 769 C CA . PRO A 1 95 ? 4.746 -5.398 17.462 1.00 90.69 95 PRO A CA 1
ATOM 770 C C . PRO A 1 95 ? 3.348 -4.784 17.350 1.00 90.69 95 PRO A C 1
ATOM 772 O O . PRO A 1 95 ? 2.869 -4.121 18.276 1.00 90.69 95 PRO A O 1
ATOM 775 N N . LEU A 1 96 ? 2.680 -5.026 16.224 1.00 90.44 96 LEU A N 1
ATOM 776 C CA . LEU A 1 96 ? 1.281 -4.648 16.046 1.00 90.44 96 LEU A CA 1
ATOM 777 C C . LEU A 1 96 ? 0.364 -5.648 16.775 1.00 90.44 96 LEU A C 1
ATOM 779 O O . LEU A 1 96 ? 0.686 -6.837 16.839 1.00 90.44 96 LEU A O 1
ATOM 783 N N . PRO A 1 97 ? -0.781 -5.202 17.319 1.00 84.62 97 PRO A N 1
ATOM 784 C CA . PRO A 1 97 ? -1.814 -6.104 17.815 1.00 84.62 97 PRO A CA 1
ATOM 785 C C . PRO A 1 97 ? -2.527 -6.819 16.668 1.00 84.62 97 PRO A C 1
ATOM 787 O O . PRO A 1 97 ? -2.408 -6.438 15.504 1.00 84.62 97 PRO A O 1
ATOM 790 N N . ASN A 1 98 ? -3.376 -7.784 17.020 1.00 87.75 98 ASN A N 1
ATOM 791 C CA . ASN A 1 98 ? -4.403 -8.264 16.102 1.00 87.75 98 ASN A CA 1
ATOM 792 C C . ASN A 1 98 ? -5.262 -7.091 15.616 1.00 87.75 98 ASN A C 1
ATOM 794 O O . ASN A 1 98 ? -5.730 -6.269 16.411 1.00 87.75 98 ASN A O 1
ATOM 798 N N . LEU A 1 99 ? -5.452 -7.022 14.301 1.00 91.50 99 LEU A N 1
ATOM 799 C CA . LEU A 1 99 ? -6.191 -5.940 13.667 1.00 91.50 99 LEU A CA 1
ATOM 800 C C . LEU A 1 99 ? -7.705 -6.169 13.814 1.00 91.50 99 LEU A C 1
ATOM 802 O O . LEU A 1 99 ? -8.167 -7.304 13.663 1.00 91.50 99 LEU A O 1
ATOM 806 N N . PRO A 1 100 ? -8.499 -5.116 14.081 1.00 87.06 100 PRO A N 1
ATOM 807 C CA . PRO A 1 100 ? -9.954 -5.212 14.126 1.00 87.06 100 PRO A CA 1
ATOM 808 C C . PRO A 1 100 ? -10.537 -5.724 12.807 1.00 87.06 100 PRO A C 1
ATOM 810 O O . PRO A 1 100 ? -10.110 -5.320 11.728 1.00 87.06 100 PRO A O 1
ATOM 813 N N . ALA A 1 101 ? -11.580 -6.554 12.878 1.00 90.50 101 ALA A N 1
ATOM 814 C CA . ALA A 1 101 ? -12.215 -7.126 11.686 1.00 90.50 101 ALA A CA 1
ATOM 815 C C . ALA A 1 101 ? -12.810 -6.069 10.731 1.00 90.50 101 ALA A C 1
ATOM 817 O O . ALA A 1 101 ? -12.943 -6.329 9.536 1.00 90.50 101 ALA A O 1
ATOM 818 N N . ARG A 1 102 ? -13.170 -4.888 11.256 1.00 90.12 102 ARG A N 1
ATOM 819 C CA . ARG A 1 102 ? -13.721 -3.756 10.494 1.00 90.12 102 ARG A CA 1
ATOM 820 C C . ARG A 1 102 ? -12.661 -2.774 9.985 1.00 90.12 102 ARG A C 1
ATOM 822 O O . ARG A 1 102 ? -13.040 -1.774 9.382 1.00 90.12 102 ARG A O 1
ATOM 829 N N . LEU A 1 103 ? -11.372 -3.044 10.204 1.00 92.69 103 LEU A N 1
ATOM 830 C CA . LEU A 1 103 ? -10.307 -2.163 9.738 1.00 92.69 103 LEU A CA 1
ATOM 831 C C . LEU A 1 103 ? -10.302 -2.115 8.203 1.00 92.69 103 LEU A C 1
ATOM 833 O O . LEU A 1 103 ? -10.230 -3.145 7.534 1.00 92.69 103 LEU A O 1
ATOM 837 N N . GLU A 1 104 ? -10.367 -0.907 7.660 1.00 96.38 104 GLU A N 1
ATOM 838 C CA . GLU A 1 104 ? -10.340 -0.612 6.231 1.00 96.38 104 GLU A CA 1
ATOM 839 C C . GLU A 1 104 ? -8.993 -0.018 5.796 1.00 96.38 104 GLU A C 1
ATOM 841 O O . GLU A 1 104 ? -8.564 -0.262 4.670 1.00 96.38 104 GLU A O 1
ATOM 846 N N . THR A 1 105 ? -8.296 0.692 6.687 1.00 96.56 105 THR A N 1
ATOM 847 C CA . THR A 1 105 ? -7.003 1.327 6.406 1.00 96.56 105 THR A CA 1
ATOM 848 C C . THR A 1 105 ? -5.994 1.012 7.500 1.00 96.56 105 THR A C 1
ATOM 850 O O . THR A 1 105 ? -6.251 1.237 8.685 1.00 96.56 105 THR A O 1
ATOM 853 N N . LEU A 1 106 ? -4.822 0.538 7.085 1.00 97.44 106 LEU A N 1
ATOM 854 C CA . LEU A 1 106 ? -3.631 0.430 7.916 1.00 97.44 106 LEU A CA 1
ATOM 855 C C . LEU A 1 106 ? -2.504 1.231 7.262 1.00 97.44 106 LEU A C 1
ATOM 857 O O . LEU A 1 106 ? -2.047 0.867 6.180 1.00 97.44 106 LEU A O 1
ATOM 861 N N . ALA A 1 107 ? -2.061 2.292 7.931 1.00 97.00 107 ALA A N 1
ATOM 862 C CA . ALA A 1 107 ? -0.933 3.114 7.519 1.00 97.00 107 ALA A CA 1
ATOM 863 C C . ALA A 1 107 ? 0.146 3.113 8.609 1.00 97.00 107 ALA A C 1
ATOM 865 O O . ALA A 1 107 ? -0.138 3.344 9.787 1.00 97.00 107 ALA A O 1
ATOM 866 N N . ILE A 1 108 ? 1.390 2.831 8.227 1.00 96.69 108 ILE A N 1
ATOM 867 C CA . ILE A 1 108 ? 2.538 2.846 9.136 1.00 96.69 108 ILE A CA 1
ATOM 868 C C . ILE A 1 108 ? 3.685 3.578 8.460 1.00 96.69 108 ILE A C 1
ATOM 870 O O . ILE A 1 108 ? 4.241 3.114 7.467 1.00 96.69 108 ILE A O 1
ATOM 874 N N . ARG A 1 109 ? 4.091 4.697 9.052 1.00 96.19 109 ARG A N 1
ATOM 875 C CA . ARG A 1 109 ? 5.262 5.467 8.652 1.00 96.19 109 ARG A CA 1
ATOM 876 C C . ARG A 1 109 ? 6.283 5.514 9.777 1.00 96.19 109 ARG A C 1
ATOM 878 O O . ARG A 1 109 ? 6.009 6.059 10.849 1.00 96.19 109 ARG A O 1
ATOM 885 N N . SER A 1 110 ? 7.472 4.970 9.530 1.00 95.44 110 SER A N 1
ATOM 886 C CA . SER A 1 110 ? 8.532 4.890 10.535 1.00 95.44 110 SER A CA 1
ATOM 887 C C . SER A 1 110 ? 9.925 4.684 9.947 1.00 95.44 110 SER A C 1
ATOM 889 O O . SER A 1 110 ? 10.143 3.788 9.145 1.00 95.44 110 SER A O 1
ATOM 891 N N . ALA A 1 111 ? 10.933 5.377 10.468 1.00 96.19 111 ALA A N 1
ATOM 892 C CA . ALA A 1 111 ? 12.327 5.086 10.128 1.00 96.19 111 ALA A CA 1
ATOM 893 C C . ALA A 1 111 ? 12.852 3.769 10.747 1.00 96.19 111 ALA A C 1
ATOM 895 O O . ALA A 1 111 ? 13.978 3.345 10.465 1.00 96.19 111 ALA A O 1
ATOM 896 N N . ARG A 1 112 ? 12.097 3.124 11.655 1.00 95.94 112 ARG A N 1
ATOM 897 C CA . ARG A 1 112 ? 12.582 1.970 12.433 1.00 95.94 112 ARG A CA 1
ATOM 898 C C . ARG A 1 112 ? 11.751 0.706 12.333 1.00 95.94 112 ARG A C 1
ATOM 900 O O . ARG A 1 112 ? 12.325 -0.344 12.614 1.00 95.94 112 ARG A O 1
ATOM 907 N N . PHE A 1 113 ? 10.478 0.792 11.957 1.00 97.25 113 PHE A N 1
ATOM 908 C CA . PHE A 1 113 ? 9.603 -0.375 11.933 1.00 97.25 113 PHE A CA 1
ATOM 909 C C . PHE A 1 113 ? 10.147 -1.451 10.987 1.00 97.25 113 PHE A C 1
ATOM 911 O O . PHE A 1 113 ? 10.356 -1.214 9.798 1.00 97.25 113 PHE A O 1
ATOM 918 N N . SER A 1 114 ? 10.391 -2.636 11.540 1.00 96.62 114 SER A N 1
ATOM 919 C CA . SER A 1 114 ? 10.880 -3.814 10.821 1.00 96.62 114 SER A CA 1
ATOM 920 C C . SER A 1 114 ? 10.141 -5.094 11.218 1.00 96.62 114 SER A C 1
ATOM 922 O O . SER A 1 114 ? 10.572 -6.185 10.852 1.00 96.62 114 SER A O 1
ATOM 924 N N . GLY A 1 115 ? 9.087 -4.973 12.029 1.00 94.31 115 GLY A N 1
ATOM 925 C CA . GLY A 1 115 ? 8.316 -6.104 12.533 1.00 94.31 115 GLY A CA 1
ATOM 926 C C . GLY A 1 115 ? 7.429 -6.735 11.462 1.00 94.31 115 GLY A C 1
ATOM 927 O O . GLY A 1 115 ? 7.127 -6.123 10.438 1.00 94.31 115 GLY A O 1
ATOM 928 N N . GLN A 1 116 ? 6.994 -7.968 11.718 1.00 96.25 116 GLN A N 1
ATOM 929 C CA . GLN A 1 116 ? 5.990 -8.635 10.893 1.00 96.25 116 GLN A CA 1
ATOM 930 C C . GLN A 1 116 ? 4.623 -7.968 11.057 1.00 96.25 116 GLN A C 1
ATOM 932 O O . GLN A 1 116 ? 4.273 -7.488 12.140 1.00 96.25 116 GLN A O 1
ATOM 937 N N . LEU A 1 117 ? 3.842 -7.968 9.977 1.00 96.81 117 LEU A N 1
ATOM 938 C CA . LEU A 1 117 ? 2.435 -7.601 10.049 1.00 96.81 117 LEU A CA 1
ATOM 939 C C . LEU A 1 117 ? 1.617 -8.795 10.566 1.00 96.81 117 LEU A C 1
ATOM 941 O O . LEU A 1 117 ? 1.901 -9.935 10.191 1.00 96.81 117 LEU A O 1
ATOM 945 N N . PRO A 1 118 ? 0.586 -8.555 11.389 1.00 95.19 118 PRO A N 1
ATOM 946 C CA . PRO A 1 118 ? -0.413 -9.563 11.716 1.00 95.19 118 PRO A CA 1
ATOM 947 C C . PRO A 1 118 ? -1.255 -9.897 10.474 1.00 95.19 118 PRO A C 1
ATOM 949 O O . PRO A 1 118 ? -1.179 -9.221 9.446 1.00 95.19 118 PRO A O 1
ATOM 952 N N . ASN A 1 119 ? -2.118 -10.909 10.585 1.00 96.31 119 ASN A N 1
ATOM 953 C CA . ASN A 1 119 ? -3.089 -11.208 9.534 1.00 96.31 119 ASN A CA 1
ATOM 954 C C . ASN A 1 119 ? -3.955 -9.981 9.223 1.00 96.31 119 ASN A C 1
ATOM 956 O O . ASN A 1 119 ? -4.511 -9.344 10.124 1.00 96.31 119 ASN A O 1
ATOM 960 N N . LEU A 1 120 ? -4.075 -9.671 7.933 1.00 97.94 120 LEU A N 1
ATOM 961 C CA . LEU A 1 120 ? -4.862 -8.540 7.465 1.00 97.94 120 LEU A CA 1
ATOM 962 C C . LEU A 1 120 ? -6.357 -8.892 7.516 1.00 97.94 120 LEU A C 1
ATOM 964 O O . LEU A 1 120 ? -6.746 -9.988 7.100 1.00 97.94 120 LEU A O 1
ATOM 968 N N . PRO A 1 121 ? -7.218 -7.984 8.000 1.00 96.81 121 PRO A N 1
ATOM 969 C CA . PRO A 1 121 ? -8.649 -8.232 8.048 1.00 96.81 121 PRO A CA 1
ATOM 970 C C . PRO A 1 121 ? -9.234 -8.270 6.635 1.00 96.81 121 PRO A C 1
ATOM 972 O O . PRO A 1 121 ? -8.832 -7.515 5.751 1.00 96.81 121 PRO A O 1
ATOM 975 N N . ALA A 1 122 ? -10.247 -9.114 6.427 1.00 97.44 122 ALA A N 1
ATOM 976 C CA . ALA A 1 122 ? -10.884 -9.295 5.119 1.00 97.44 122 ALA A CA 1
ATOM 977 C C . ALA A 1 122 ? -11.493 -7.999 4.541 1.00 97.44 122 ALA A C 1
ATOM 979 O O . ALA A 1 122 ? -11.683 -7.889 3.330 1.00 97.44 122 ALA A O 1
ATOM 980 N N . GLY A 1 123 ? -11.815 -7.031 5.407 1.00 97.00 123 GLY A N 1
ATOM 981 C CA . GLY A 1 123 ? -12.350 -5.720 5.046 1.00 97.00 123 GLY A CA 1
ATOM 982 C C . GLY A 1 123 ? -11.314 -4.684 4.605 1.00 97.00 123 GLY A C 1
ATOM 983 O O . GLY A 1 123 ? -11.732 -3.628 4.134 1.00 97.00 123 GLY A O 1
ATOM 984 N N . LEU A 1 124 ? -10.010 -4.965 4.732 1.00 98.50 124 LEU A N 1
ATOM 985 C CA . LEU A 1 124 ? -8.958 -3.984 4.467 1.00 98.50 124 LEU A CA 1
ATOM 986 C C . LEU A 1 124 ? -8.980 -3.537 2.998 1.00 98.50 124 LEU A C 1
ATOM 988 O O . LEU A 1 124 ? -9.002 -4.359 2.081 1.00 98.50 124 LEU A O 1
ATOM 992 N N . LYS A 1 125 ? -8.961 -2.222 2.790 1.00 98.69 125 LYS A N 1
ATOM 993 C CA . LYS A 1 125 ? -8.960 -1.544 1.489 1.00 98.69 125 LYS A CA 1
ATOM 994 C C . LYS A 1 125 ? -7.617 -0.875 1.205 1.00 98.69 125 LYS A C 1
ATOM 996 O O . LYS A 1 125 ? -7.216 -0.832 0.046 1.00 98.69 125 LYS A O 1
ATOM 1001 N N . VAL A 1 126 ? -6.923 -0.387 2.232 1.00 98.88 126 VAL A N 1
ATOM 1002 C CA . VAL A 1 126 ? -5.647 0.324 2.096 1.00 98.88 126 VAL A CA 1
ATOM 1003 C C . VAL A 1 126 ? -4.613 -0.263 3.050 1.00 98.88 126 VAL A C 1
ATOM 1005 O O . VAL A 1 126 ? -4.841 -0.331 4.259 1.00 98.88 126 VAL A O 1
ATOM 1008 N N . LEU A 1 127 ? -3.471 -0.654 2.491 1.00 98.81 127 LEU A N 1
ATOM 1009 C CA . LEU A 1 127 ? -2.257 -0.972 3.230 1.00 98.81 127 LEU A CA 1
ATOM 1010 C C . LEU A 1 127 ? -1.140 -0.049 2.742 1.00 98.81 127 LEU A C 1
ATOM 1012 O O . LEU A 1 127 ? -0.741 -0.142 1.583 1.00 98.81 127 LEU A O 1
ATOM 1016 N N . ASP A 1 128 ? -0.659 0.823 3.623 1.00 98.69 128 ASP A N 1
ATOM 1017 C CA . ASP A 1 128 ? 0.431 1.762 3.356 1.00 98.69 128 ASP A CA 1
ATOM 1018 C C . ASP A 1 128 ? 1.551 1.568 4.385 1.00 98.69 128 ASP A C 1
ATOM 1020 O O . ASP A 1 128 ? 1.354 1.721 5.594 1.00 98.69 128 ASP A O 1
ATOM 1024 N N . ILE A 1 129 ? 2.731 1.182 3.909 1.00 98.31 129 ILE A N 1
ATOM 1025 C CA . ILE A 1 129 ? 3.914 0.942 4.731 1.00 98.31 129 ILE A CA 1
ATOM 1026 C C . ILE A 1 129 ? 5.036 1.828 4.209 1.00 98.31 129 ILE A C 1
ATOM 1028 O O . ILE A 1 129 ? 5.742 1.463 3.274 1.00 98.31 129 ILE A O 1
ATOM 1032 N N . ALA A 1 130 ? 5.255 2.965 4.855 1.00 98.31 130 ALA A N 1
ATOM 1033 C CA . ALA A 1 130 ? 6.364 3.868 4.580 1.00 98.31 130 ALA A CA 1
ATOM 1034 C C . ALA A 1 130 ? 7.446 3.711 5.655 1.00 98.31 130 ALA A C 1
ATOM 1036 O O . ALA A 1 130 ? 7.563 4.526 6.575 1.00 98.31 130 ALA A O 1
ATOM 1037 N N . CYS A 1 131 ? 8.198 2.611 5.584 1.00 98.12 131 CYS A N 1
ATOM 1038 C CA . CYS A 1 131 ? 9.137 2.224 6.627 1.00 98.12 131 CYS A CA 1
ATOM 1039 C C . CYS A 1 131 ? 10.540 1.879 6.107 1.00 98.12 131 CYS A C 1
ATOM 1041 O O . CYS A 1 131 ? 10.751 0.817 5.519 1.00 98.12 131 CYS A O 1
ATOM 1043 N N . ASP A 1 132 ? 11.538 2.708 6.431 1.00 97.50 132 ASP A N 1
ATOM 1044 C CA . ASP A 1 132 ? 12.917 2.583 5.921 1.00 97.50 132 ASP A CA 1
ATOM 1045 C C . ASP A 1 132 ? 13.554 1.216 6.200 1.00 97.50 132 ASP A C 1
ATOM 1047 O O . ASP A 1 132 ? 14.402 0.748 5.443 1.00 97.50 132 ASP A O 1
ATOM 1051 N N . ARG A 1 133 ? 13.166 0.569 7.308 1.00 97.62 133 ARG A N 1
ATOM 1052 C CA . ARG A 1 133 ? 13.740 -0.708 7.761 1.00 97.62 133 ARG A CA 1
ATOM 1053 C C . ARG A 1 133 ? 12.840 -1.919 7.571 1.00 97.62 133 ARG A C 1
ATOM 1055 O O . ARG A 1 133 ? 13.245 -3.016 7.962 1.00 97.62 133 ARG A O 1
ATOM 1062 N N . PHE A 1 134 ? 11.661 -1.743 6.987 1.00 98.19 134 PHE A N 1
ATOM 1063 C CA . PHE A 1 134 ? 10.740 -2.844 6.762 1.00 98.19 134 PHE A CA 1
ATOM 1064 C C . PHE A 1 134 ? 11.324 -3.837 5.753 1.00 98.19 134 PHE A C 1
ATOM 1066 O O . PHE A 1 134 ? 11.670 -3.479 4.638 1.00 98.19 134 PHE A O 1
ATOM 1073 N N . ASN A 1 135 ? 11.469 -5.094 6.162 1.00 97.69 135 ASN A N 1
ATOM 1074 C CA . ASN A 1 135 ? 11.897 -6.190 5.287 1.00 97.69 135 ASN A CA 1
ATOM 1075 C C . ASN A 1 135 ? 11.234 -7.518 5.689 1.00 97.69 135 ASN A C 1
ATOM 1077 O O . ASN A 1 135 ? 11.735 -8.596 5.385 1.00 97.69 135 ASN A O 1
ATOM 1081 N N . ALA A 1 136 ? 10.141 -7.443 6.450 1.00 97.19 136 ALA A N 1
ATOM 1082 C CA . ALA A 1 136 ? 9.386 -8.622 6.831 1.00 97.19 136 ALA A CA 1
ATOM 1083 C C . ALA A 1 136 ? 8.531 -9.100 5.643 1.00 97.19 136 ALA A C 1
ATOM 1085 O O . ALA A 1 136 ? 8.072 -8.265 4.859 1.00 97.19 136 ALA A O 1
ATOM 1086 N N . PRO A 1 137 ? 8.277 -10.414 5.509 1.00 97.25 137 PRO A N 1
ATOM 1087 C CA . PRO A 1 137 ? 7.330 -10.925 4.526 1.00 97.25 137 PRO A CA 1
ATOM 1088 C C . PRO A 1 137 ? 5.938 -10.326 4.732 1.00 97.25 137 PRO A C 1
ATOM 1090 O O . PRO A 1 137 ? 5.500 -10.125 5.870 1.00 97.25 137 PRO A O 1
ATOM 1093 N N . LEU A 1 138 ? 5.233 -10.071 3.632 1.00 97.56 138 LEU A N 1
ATOM 1094 C CA . LEU A 1 138 ? 3.840 -9.648 3.694 1.00 97.56 138 LEU A CA 1
ATOM 1095 C C . LEU A 1 138 ? 2.929 -10.859 3.955 1.00 97.56 138 LEU A C 1
ATOM 1097 O O . LEU A 1 138 ? 3.148 -11.923 3.371 1.00 97.56 138 LEU A O 1
ATOM 1101 N N . PRO A 1 139 ? 1.887 -10.709 4.788 1.00 96.88 139 PRO A N 1
ATOM 1102 C CA . PRO A 1 139 ? 0.809 -11.685 4.886 1.00 96.88 139 PRO A CA 1
ATOM 1103 C C . PRO A 1 139 ? -0.029 -11.699 3.598 1.00 96.88 139 PRO A C 1
ATOM 1105 O O . PRO A 1 139 ? 0.078 -10.807 2.754 1.00 96.88 139 PRO A O 1
ATOM 1108 N N . ASN A 1 140 ? -0.924 -12.681 3.473 1.00 97.38 140 ASN A N 1
ATOM 1109 C CA . ASN A 1 140 ? -1.870 -12.737 2.359 1.00 97.38 140 ASN A CA 1
ATOM 1110 C C . ASN A 1 140 ? -2.698 -11.449 2.262 1.00 97.38 140 ASN A C 1
ATOM 1112 O O . ASN A 1 140 ? -3.267 -10.975 3.250 1.00 97.38 140 ASN A O 1
ATOM 1116 N N . LEU A 1 141 ? -2.787 -10.912 1.046 1.00 98.50 141 LEU A N 1
ATOM 1117 C CA . LEU A 1 141 ? -3.538 -9.697 0.766 1.00 98.50 141 LEU A CA 1
ATOM 1118 C C . LEU A 1 141 ? -5.041 -10.020 0.685 1.00 98.50 141 LEU A C 1
ATOM 1120 O O . LEU A 1 141 ? -5.430 -10.956 -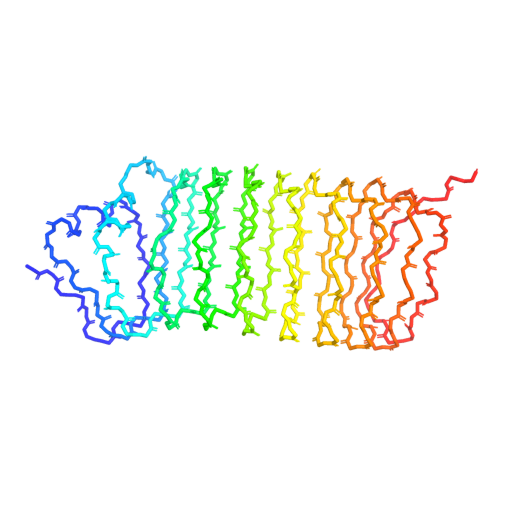0.018 1.00 98.50 141 LEU A O 1
ATOM 1124 N N . PRO A 1 142 ? -5.913 -9.271 1.382 1.00 98.19 142 PRO A N 1
ATOM 1125 C CA . PRO A 1 142 ? -7.345 -9.535 1.361 1.00 98.19 142 PRO A CA 1
ATOM 1126 C C . PRO A 1 142 ? -7.959 -9.143 0.013 1.00 98.19 142 PRO A C 1
ATOM 1128 O O . PRO A 1 142 ? -7.571 -8.155 -0.607 1.00 98.19 142 PRO A O 1
ATOM 1131 N N . ALA A 1 143 ? -8.995 -9.869 -0.414 1.00 98.19 143 ALA A N 1
ATOM 1132 C CA . ALA A 1 143 ? -9.652 -9.655 -1.709 1.00 98.19 143 ALA A CA 1
ATOM 1133 C C . ALA A 1 143 ? -10.240 -8.240 -1.898 1.00 98.19 143 ALA A C 1
ATOM 1135 O O . ALA A 1 143 ? -10.435 -7.791 -3.028 1.00 98.19 143 ALA A O 1
ATOM 1136 N N . ARG A 1 144 ? -10.540 -7.534 -0.798 1.00 98.38 144 ARG A N 1
ATOM 1137 C CA . ARG A 1 144 ? -11.077 -6.166 -0.812 1.00 98.38 144 ARG A CA 1
ATOM 1138 C C . ARG A 1 144 ? -10.014 -5.078 -0.947 1.00 98.38 144 ARG A C 1
ATOM 1140 O O . ARG A 1 144 ? -10.401 -3.922 -1.131 1.00 98.38 144 ARG A O 1
ATOM 1147 N N . LEU A 1 145 ? -8.725 -5.423 -0.895 1.00 98.81 145 LEU A N 1
ATOM 1148 C CA . LEU A 1 145 ? -7.645 -4.447 -0.969 1.00 98.81 145 LEU A CA 1
ATOM 1149 C C . LEU A 1 145 ? -7.701 -3.692 -2.304 1.00 98.81 145 LEU A C 1
ATOM 1151 O O . LEU A 1 145 ? -7.805 -4.289 -3.376 1.00 98.81 145 LEU A O 1
ATOM 1155 N N . LYS A 1 146 ? -7.656 -2.365 -2.218 1.00 98.81 146 LYS A N 1
ATOM 1156 C CA . LYS A 1 146 ? -7.680 -1.424 -3.344 1.00 98.81 146 LYS A CA 1
ATOM 1157 C C . LYS A 1 146 ? -6.341 -0.733 -3.532 1.00 98.81 146 LYS A C 1
ATOM 1159 O O . LYS A 1 146 ? -5.956 -0.509 -4.676 1.00 98.81 146 LYS A O 1
ATOM 1164 N N . THR A 1 147 ? -5.626 -0.484 -2.442 1.00 98.88 147 THR A N 1
ATOM 1165 C CA . THR A 1 147 ? -4.325 0.180 -2.457 1.00 98.88 147 THR A CA 1
ATOM 1166 C C . THR A 1 147 ? -3.318 -0.629 -1.660 1.00 98.88 147 THR A C 1
ATOM 1168 O O . THR A 1 147 ? -3.544 -0.919 -0.483 1.00 98.88 147 THR A O 1
ATOM 1171 N N . LEU A 1 148 ? -2.204 -0.952 -2.309 1.00 98.88 148 LEU A N 1
ATOM 1172 C CA . LEU A 1 148 ? -0.998 -1.460 -1.675 1.00 98.88 148 LEU A CA 1
ATOM 1173 C C . LEU A 1 148 ? 0.140 -0.478 -1.957 1.00 98.88 148 LEU A C 1
ATOM 1175 O O . LEU A 1 148 ? 0.541 -0.325 -3.110 1.00 98.88 148 LEU A O 1
ATOM 1179 N N . ALA A 1 149 ? 0.642 0.168 -0.908 1.00 98.81 149 ALA A N 1
ATOM 1180 C CA . ALA A 1 149 ? 1.789 1.060 -0.967 1.00 98.81 149 ALA A CA 1
ATOM 1181 C C . ALA A 1 149 ? 2.891 0.562 -0.025 1.00 98.81 149 ALA A C 1
ATOM 1183 O O . ALA A 1 149 ? 2.648 0.323 1.160 1.00 98.81 149 ALA A O 1
ATOM 1184 N N . ILE A 1 150 ? 4.102 0.382 -0.549 1.00 98.56 150 ILE A N 1
ATOM 1185 C CA . ILE A 1 150 ? 5.272 -0.031 0.225 1.00 98.56 150 ILE A CA 1
ATOM 1186 C C . ILE A 1 150 ? 6.448 0.846 -0.174 1.00 98.56 150 ILE A C 1
ATOM 1188 O O . ILE A 1 150 ? 6.953 0.765 -1.291 1.00 98.56 150 ILE A O 1
ATOM 1192 N N . ARG A 1 151 ? 6.915 1.655 0.772 1.00 98.50 151 ARG A N 1
ATOM 1193 C CA . ARG A 1 151 ? 8.127 2.455 0.658 1.00 98.50 151 ARG A CA 1
ATOM 1194 C C . ARG A 1 151 ? 9.137 2.005 1.702 1.00 98.50 151 ARG A C 1
ATOM 1196 O O . ARG A 1 151 ? 8.865 2.077 2.900 1.00 98.50 151 ARG A O 1
ATOM 1203 N N . SER A 1 152 ? 10.301 1.538 1.261 1.00 98.12 152 SER A N 1
ATOM 1204 C CA . SER A 1 152 ? 11.343 1.055 2.167 1.00 98.12 152 SER A CA 1
ATOM 1205 C C . SER A 1 152 ? 12.726 1.031 1.531 1.00 98.12 152 SER A C 1
ATOM 1207 O O . SER A 1 152 ? 12.910 0.492 0.449 1.00 98.12 152 SER A O 1
ATOM 1209 N N . ALA A 1 153 ? 13.749 1.458 2.266 1.00 97.75 153 ALA A N 1
ATOM 1210 C CA . ALA A 1 153 ? 15.133 1.277 1.832 1.00 97.75 153 ALA A CA 1
ATOM 1211 C C . ALA A 1 153 ? 15.617 -0.189 1.930 1.00 97.75 153 ALA A C 1
ATOM 1213 O O . ALA A 1 153 ? 16.720 -0.513 1.486 1.00 97.75 153 ALA A O 1
ATOM 1214 N N . ARG A 1 154 ? 14.851 -1.090 2.571 1.00 97.31 154 ARG A N 1
ATOM 1215 C CA . ARG A 1 154 ? 15.298 -2.464 2.875 1.00 97.31 154 ARG A CA 1
ATOM 1216 C C . ARG A 1 154 ? 14.415 -3.578 2.340 1.00 97.31 154 ARG A C 1
ATOM 1218 O O . ARG A 1 154 ? 14.918 -4.698 2.268 1.00 97.31 154 ARG A O 1
ATOM 1225 N N . PHE A 1 155 ? 13.160 -3.301 1.999 1.00 98.06 155 PHE A N 1
ATOM 1226 C CA . PHE A 1 155 ? 12.240 -4.339 1.551 1.00 98.06 155 PHE A CA 1
ATOM 1227 C C . PHE A 1 155 ? 12.745 -5.004 0.265 1.00 98.06 155 PHE A C 1
ATOM 1229 O O . PHE A 1 155 ? 13.009 -4.343 -0.737 1.00 98.06 155 PHE A O 1
ATOM 1236 N N . SER A 1 156 ? 12.899 -6.324 0.326 1.00 96.44 156 SER A N 1
ATOM 1237 C CA . SER A 1 156 ? 13.442 -7.165 -0.751 1.00 96.44 156 SER A CA 1
ATOM 1238 C C . SER A 1 156 ? 12.676 -8.480 -0.937 1.00 96.44 156 SER A C 1
ATOM 1240 O O . SER A 1 156 ? 13.015 -9.274 -1.812 1.00 96.44 156 SER A O 1
ATOM 1242 N N . GLY A 1 157 ? 11.651 -8.722 -0.112 1.00 93.88 157 GLY A N 1
ATOM 1243 C CA . GLY A 1 157 ? 10.848 -9.942 -0.151 1.00 93.88 157 GLY A CA 1
ATOM 1244 C C . GLY A 1 157 ? 9.883 -9.988 -1.336 1.00 93.88 157 GLY A C 1
ATOM 1245 O O . GLY A 1 157 ? 9.500 -8.957 -1.880 1.00 93.88 157 GLY A O 1
ATOM 1246 N N . GLN A 1 158 ? 9.459 -11.195 -1.711 1.00 96.44 158 GLN A N 1
ATOM 1247 C CA . GLN A 1 158 ? 8.424 -11.403 -2.727 1.00 96.44 158 GLN A CA 1
ATOM 1248 C C . GLN A 1 158 ? 7.074 -10.830 -2.278 1.00 96.44 158 GLN A C 1
ATOM 1250 O O . GLN A 1 158 ? 6.700 -10.923 -1.104 1.00 96.44 158 GLN A O 1
ATOM 1255 N N . LEU A 1 159 ? 6.329 -10.262 -3.229 1.00 97.75 159 LEU A N 1
ATOM 1256 C CA . LEU A 1 159 ? 4.939 -9.879 -3.003 1.00 97.75 159 LEU A CA 1
ATOM 1257 C C . LEU A 1 159 ? 4.037 -11.127 -3.076 1.00 97.75 159 LEU A C 1
ATOM 1259 O O . LEU A 1 159 ? 4.237 -11.963 -3.959 1.00 97.75 159 LEU A O 1
ATOM 1263 N N . PRO A 1 160 ? 3.027 -11.255 -2.198 1.00 96.94 160 PRO A N 1
ATOM 1264 C CA . PRO A 1 160 ? 1.947 -12.220 -2.373 1.00 96.94 160 PRO A CA 1
ATOM 1265 C C . PRO A 1 160 ? 1.157 -11.950 -3.660 1.00 96.94 160 PRO A C 1
ATOM 1267 O O . PRO A 1 160 ? 1.254 -10.872 -4.252 1.00 96.94 160 PRO A O 1
ATOM 1270 N N . ASN A 1 161 ? 0.295 -12.895 -4.040 1.00 96.38 161 ASN A N 1
ATOM 1271 C CA . ASN A 1 161 ? -0.643 -12.693 -5.144 1.00 96.38 161 ASN A CA 1
ATOM 1272 C C . ASN A 1 161 ? -1.475 -11.422 -4.928 1.00 96.38 161 ASN A C 1
ATOM 1274 O O . ASN A 1 161 ? -2.082 -11.226 -3.869 1.00 96.38 161 ASN A O 1
ATOM 1278 N N . LEU A 1 162 ? -1.515 -10.573 -5.954 1.00 98.50 162 LEU A N 1
ATOM 1279 C CA . LEU A 1 162 ? -2.291 -9.343 -5.921 1.00 98.50 162 LEU A CA 1
ATOM 1280 C C . LEU A 1 162 ? -3.784 -9.673 -6.058 1.00 98.50 162 LEU A C 1
ATOM 1282 O O . LEU A 1 162 ? -4.164 -10.476 -6.914 1.00 98.50 162 LEU A O 1
ATOM 1286 N N . PRO A 1 163 ? -4.661 -9.065 -5.245 1.00 98.19 163 PRO A N 1
ATOM 1287 C CA . PRO A 1 163 ? -6.089 -9.306 -5.361 1.00 98.19 163 PRO A CA 1
ATOM 1288 C C . PRO A 1 163 ? -6.624 -8.713 -6.668 1.00 98.19 163 PRO A C 1
ATOM 1290 O O . PRO A 1 163 ? -6.269 -7.599 -7.049 1.00 98.19 163 PRO A O 1
ATOM 1293 N N . ALA A 1 164 ? -7.553 -9.417 -7.320 1.00 97.81 164 ALA A N 1
ATOM 1294 C CA . ALA A 1 164 ? -8.145 -8.992 -8.596 1.00 97.81 164 ALA A CA 1
ATOM 1295 C C . ALA A 1 164 ? -8.778 -7.586 -8.548 1.00 97.81 164 ALA A C 1
ATOM 1297 O O . ALA A 1 164 ? -8.888 -6.907 -9.565 1.00 97.81 164 ALA A O 1
ATOM 1298 N N . GLY A 1 165 ? -9.203 -7.151 -7.357 1.00 97.88 165 GLY A N 1
ATOM 1299 C CA . GLY A 1 165 ? -9.805 -5.845 -7.124 1.00 97.88 165 GLY A CA 1
ATOM 1300 C C . GLY A 1 165 ? -8.827 -4.698 -6.854 1.00 97.88 165 GLY A C 1
ATOM 1301 O O . GLY A 1 165 ? -9.334 -3.602 -6.596 1.00 97.88 165 GLY A O 1
ATOM 1302 N N . LEU A 1 166 ? -7.507 -4.929 -6.863 1.00 98.75 166 LEU A N 1
ATOM 1303 C CA . LEU A 1 166 ? -6.489 -3.910 -6.589 1.00 98.75 166 LEU A CA 1
ATOM 1304 C C . LEU A 1 166 ? -6.508 -2.821 -7.669 1.00 98.75 166 LEU A C 1
ATOM 1306 O O . LEU A 1 166 ? -6.586 -3.118 -8.859 1.00 98.75 166 LEU A O 1
ATOM 1310 N N . LYS A 1 167 ? -6.436 -1.559 -7.242 1.00 98.75 167 LYS A N 1
ATOM 1311 C CA . LYS A 1 167 ? -6.477 -0.371 -8.107 1.00 98.75 167 LYS A CA 1
ATOM 1312 C C . LYS A 1 167 ? -5.151 0.370 -8.150 1.00 98.75 167 LYS A C 1
ATOM 1314 O O . LYS A 1 167 ? -4.766 0.856 -9.210 1.00 98.75 167 LYS A O 1
ATOM 1319 N N . VAL A 1 168 ? -4.445 0.406 -7.023 1.00 98.88 168 VAL A N 1
ATOM 1320 C CA . VAL A 1 168 ? -3.162 1.091 -6.878 1.00 98.88 168 VAL A CA 1
ATOM 1321 C C . VAL A 1 168 ? -2.129 0.126 -6.316 1.00 98.88 168 VAL A C 1
ATOM 1323 O O . VAL A 1 168 ? -2.321 -0.441 -5.236 1.00 98.88 168 VAL A O 1
ATOM 1326 N N . LEU A 1 169 ? -1.028 -0.018 -7.045 1.00 98.81 169 LEU A N 1
ATOM 1327 C CA . LEU A 1 169 ? 0.193 -0.659 -6.582 1.00 98.81 169 LEU A CA 1
ATOM 1328 C C . LEU A 1 169 ? 1.322 0.372 -6.637 1.00 98.81 169 LEU A C 1
ATOM 1330 O O . LEU A 1 169 ? 1.660 0.850 -7.719 1.00 98.81 169 LEU A O 1
ATOM 1334 N N . ASP A 1 170 ? 1.871 0.720 -5.476 1.00 98.69 170 ASP A N 1
ATOM 1335 C CA . ASP A 1 170 ? 2.978 1.668 -5.326 1.00 98.69 170 ASP A CA 1
ATOM 1336 C C . ASP A 1 170 ? 4.111 1.001 -4.542 1.00 98.69 170 ASP A C 1
ATOM 1338 O O . ASP A 1 170 ? 3.996 0.761 -3.341 1.00 98.69 170 ASP A O 1
ATOM 1342 N N . ILE A 1 171 ? 5.189 0.639 -5.231 1.00 98.38 171 ILE A N 1
ATOM 1343 C CA . ILE A 1 171 ? 6.364 0.009 -4.633 1.00 98.38 171 ILE A CA 1
ATOM 1344 C C . ILE A 1 171 ? 7.551 0.939 -4.845 1.00 98.38 171 ILE A C 1
ATOM 1346 O O . ILE A 1 171 ? 8.058 1.040 -5.954 1.00 98.38 171 ILE A O 1
ATOM 1350 N N . ALA A 1 172 ? 8.017 1.582 -3.779 1.00 98.00 172 ALA A N 1
ATOM 1351 C CA . ALA A 1 172 ? 9.209 2.425 -3.775 1.00 98.00 172 ALA A CA 1
ATOM 1352 C C . ALA A 1 172 ? 10.258 1.822 -2.837 1.00 98.00 172 ALA A C 1
ATOM 1354 O O . ALA A 1 172 ? 10.351 2.177 -1.658 1.00 98.00 172 ALA A O 1
ATOM 1355 N N . CYS A 1 173 ? 10.985 0.825 -3.338 1.00 97.56 173 CYS A N 1
ATOM 1356 C CA . CYS A 1 173 ? 11.874 0.004 -2.532 1.00 97.56 173 CYS A CA 1
ATOM 1357 C C . CYS A 1 173 ? 13.260 -0.142 -3.163 1.00 97.56 173 CYS A C 1
ATOM 1359 O O . CYS A 1 173 ? 13.449 -0.915 -4.105 1.00 97.56 173 CYS A O 1
ATOM 1361 N N . ASP A 1 174 ? 14.254 0.531 -2.577 1.00 94.44 174 ASP A N 1
ATOM 1362 C CA . ASP A 1 174 ? 15.617 0.606 -3.118 1.00 94.44 174 ASP A CA 1
ATOM 1363 C C . ASP A 1 174 ? 16.195 -0.774 -3.443 1.00 94.44 174 ASP A C 1
ATOM 1365 O O . ASP A 1 174 ? 16.768 -0.966 -4.512 1.00 94.44 174 ASP A O 1
ATOM 1369 N N . ARG A 1 175 ? 16.005 -1.743 -2.535 1.00 95.25 175 ARG A N 1
ATOM 1370 C CA . ARG A 1 175 ? 16.590 -3.097 -2.586 1.00 95.25 175 ARG A CA 1
ATOM 1371 C C . ARG A 1 175 ? 15.661 -4.178 -3.141 1.00 95.25 175 ARG A C 1
ATOM 1373 O O . ARG A 1 175 ? 15.985 -5.362 -3.042 1.00 95.25 175 ARG A O 1
ATOM 1380 N N . PHE A 1 176 ? 14.506 -3.808 -3.680 1.00 97.06 176 PHE A N 1
ATOM 1381 C CA . PHE A 1 176 ? 13.560 -4.784 -4.206 1.00 97.06 176 PHE A CA 1
ATOM 1382 C C . PHE A 1 176 ? 14.072 -5.403 -5.512 1.00 97.06 176 PHE A C 1
ATOM 1384 O O . PHE A 1 176 ? 14.209 -4.720 -6.517 1.00 97.06 176 PHE A O 1
ATOM 1391 N N . ASN A 1 177 ? 14.339 -6.711 -5.506 1.00 96.19 177 ASN A N 1
ATOM 1392 C CA . ASN A 1 177 ? 14.766 -7.459 -6.697 1.00 96.19 177 ASN A CA 1
ATOM 1393 C C . ASN A 1 177 ? 14.021 -8.798 -6.862 1.00 96.19 177 ASN A C 1
ATOM 1395 O O . ASN A 1 177 ? 14.449 -9.690 -7.593 1.00 96.19 177 ASN A O 1
ATOM 1399 N N . ALA A 1 178 ? 12.914 -8.971 -6.141 1.00 96.56 178 ALA A N 1
ATOM 1400 C CA . ALA A 1 178 ? 12.051 -10.129 -6.306 1.00 96.56 178 ALA A CA 1
ATOM 1401 C C . ALA A 1 178 ? 11.199 -9.981 -7.582 1.00 96.56 178 ALA A C 1
ATOM 1403 O O . ALA A 1 178 ? 10.810 -8.859 -7.912 1.00 96.56 178 ALA A O 1
ATOM 1404 N N . PRO A 1 179 ? 10.857 -11.077 -8.285 1.00 96.62 179 PRO A N 1
ATOM 1405 C CA . PRO A 1 179 ? 9.897 -11.018 -9.382 1.00 96.62 179 PRO A CA 1
ATOM 1406 C C . PRO A 1 179 ? 8.567 -10.421 -8.916 1.00 96.62 179 PRO A C 1
ATOM 1408 O O . PRO A 1 179 ? 8.055 -10.777 -7.850 1.00 96.62 179 PRO A O 1
ATOM 1411 N N . LEU A 1 180 ? 8.011 -9.515 -9.717 1.00 97.06 180 LEU A N 1
ATOM 1412 C CA . LEU A 1 180 ? 6.671 -8.993 -9.479 1.00 97.06 180 LEU A CA 1
ATOM 1413 C C . LEU A 1 180 ? 5.627 -10.039 -9.912 1.00 97.06 180 LEU A C 1
ATOM 1415 O O . LEU A 1 180 ? 5.814 -10.680 -10.948 1.00 97.06 180 LEU A O 1
ATOM 1419 N N . PRO A 1 181 ? 4.529 -10.207 -9.156 1.00 96.88 181 PRO A N 1
ATOM 1420 C CA . PRO A 1 181 ? 3.389 -11.008 -9.588 1.00 96.88 181 PRO A CA 1
ATOM 1421 C C . PRO A 1 181 ? 2.671 -10.350 -10.775 1.00 96.88 181 PRO A C 1
ATOM 1423 O O . PRO A 1 181 ? 2.856 -9.161 -11.052 1.00 96.88 181 PRO A O 1
ATOM 1426 N N . ASP A 1 182 ? 1.796 -11.111 -11.434 1.00 97.00 182 ASP A N 1
ATOM 1427 C CA . ASP A 1 182 ? 0.934 -10.575 -12.485 1.00 97.00 182 ASP A CA 1
ATOM 1428 C C . ASP A 1 182 ? 0.074 -9.419 -11.961 1.00 97.00 182 ASP A C 1
ATOM 1430 O O . ASP A 1 182 ? -0.537 -9.488 -10.887 1.00 97.00 182 ASP A O 1
ATOM 1434 N N . LEU A 1 183 ? 0.019 -8.343 -12.745 1.00 98.31 183 LEU A N 1
ATOM 1435 C CA . LEU A 1 183 ? -0.799 -7.183 -12.424 1.00 98.31 183 LEU A CA 1
ATOM 1436 C C . LEU A 1 183 ? -2.277 -7.507 -12.696 1.00 98.31 183 LEU A C 1
ATOM 1438 O O . LEU A 1 183 ? -2.608 -8.019 -13.769 1.00 98.31 183 LEU A O 1
ATOM 1442 N N . PRO A 1 184 ? -3.197 -7.202 -11.764 1.00 97.88 184 PRO A N 1
ATOM 1443 C CA . PRO A 1 184 ? -4.606 -7.506 -11.957 1.00 97.88 184 PRO A CA 1
ATOM 1444 C C . PRO A 1 184 ? -5.200 -6.657 -13.084 1.00 97.88 184 PRO A C 1
ATOM 1446 O O . PRO A 1 184 ? -4.883 -5.478 -13.226 1.00 97.88 184 PRO A O 1
ATOM 1449 N N . ALA A 1 185 ? -6.132 -7.234 -13.848 1.00 97.19 185 ALA A N 1
ATOM 1450 C CA . ALA A 1 185 ? -6.753 -6.575 -15.003 1.00 97.19 185 ALA A CA 1
ATOM 1451 C C . ALA A 1 185 ? -7.409 -5.219 -14.672 1.00 97.19 185 ALA A C 1
ATOM 1453 O O . ALA A 1 185 ? -7.505 -4.351 -15.535 1.00 97.19 185 ALA A O 1
ATOM 1454 N N . GLY A 1 186 ? -7.861 -5.041 -13.426 1.00 97.06 186 GLY A N 1
ATOM 1455 C CA . GLY A 1 186 ? -8.491 -3.815 -12.942 1.00 97.06 186 GLY A CA 1
ATOM 1456 C C . GLY A 1 186 ? -7.540 -2.762 -12.367 1.00 97.06 186 GLY A C 1
ATOM 1457 O O . GLY A 1 186 ? -8.061 -1.797 -11.802 1.00 97.06 186 GLY A O 1
ATOM 1458 N N . LEU A 1 187 ? -6.214 -2.947 -12.449 1.00 98.50 187 LEU A N 1
ATOM 1459 C CA . LEU A 1 187 ? -5.223 -2.006 -11.921 1.00 98.50 187 LEU A CA 1
ATOM 1460 C C . LEU A 1 187 ? -5.238 -0.696 -12.719 1.00 98.50 187 LEU A C 1
ATOM 1462 O O . LEU A 1 187 ? -5.137 -0.702 -13.942 1.00 98.50 187 LEU A O 1
ATOM 1466 N N . GLU A 1 188 ? -5.325 0.427 -12.014 1.00 98.38 188 GLU A N 1
ATOM 1467 C CA . GLU A 1 188 ? -5.435 1.768 -12.602 1.00 98.38 188 GLU A CA 1
ATOM 1468 C C . GLU A 1 188 ? -4.124 2.550 -12.477 1.00 98.38 188 GLU A C 1
ATOM 1470 O O . GLU A 1 188 ? -3.787 3.354 -13.346 1.00 98.38 188 GLU A O 1
ATOM 1475 N N . THR A 1 189 ? -3.368 2.312 -11.401 1.00 98.69 189 THR A N 1
ATOM 1476 C CA . THR A 1 189 ? -2.090 2.973 -11.123 1.00 98.69 189 THR A CA 1
ATOM 1477 C C . THR A 1 189 ? -1.024 1.951 -10.759 1.00 98.69 189 THR A C 1
ATOM 1479 O O . THR A 1 189 ? -1.177 1.203 -9.790 1.00 98.69 189 THR A O 1
ATOM 1482 N N . PHE A 1 190 ? 0.081 1.982 -11.499 1.00 98.56 190 PHE A N 1
ATOM 1483 C CA . PHE A 1 190 ? 1.289 1.229 -11.198 1.00 98.56 190 PHE A CA 1
ATOM 1484 C C . PHE A 1 190 ? 2.459 2.196 -11.026 1.00 98.56 190 PHE A C 1
ATOM 1486 O O . PHE A 1 190 ? 2.841 2.898 -11.966 1.00 98.56 190 PHE A O 1
ATOM 1493 N N . LYS A 1 191 ? 3.004 2.247 -9.809 1.00 98.44 191 LYS A N 1
ATOM 1494 C CA . LYS A 1 191 ? 4.225 2.978 -9.484 1.00 98.44 191 LYS A CA 1
ATOM 1495 C C . LYS A 1 191 ? 5.268 2.004 -8.968 1.00 98.44 191 LYS A C 1
ATOM 1497 O O . LYS A 1 191 ? 4.996 1.217 -8.061 1.00 98.44 191 LYS A O 1
ATOM 1502 N N . PHE A 1 192 ? 6.448 2.059 -9.557 1.00 97.81 192 PHE A N 1
ATOM 1503 C CA . PHE A 1 192 ? 7.542 1.167 -9.244 1.00 97.81 192 PHE A CA 1
ATOM 1504 C C . PHE A 1 192 ? 8.855 1.937 -9.239 1.00 97.81 192 PHE A C 1
ATOM 1506 O O . PHE A 1 192 ? 9.243 2.512 -10.250 1.00 97.81 192 PHE A O 1
ATOM 1513 N N . GLU A 1 193 ? 9.546 1.930 -8.110 1.00 96.62 193 GLU A N 1
ATOM 1514 C CA . GLU A 1 193 ? 10.847 2.552 -7.928 1.00 96.62 193 GLU A CA 1
ATOM 1515 C C . GLU A 1 193 ? 11.785 1.564 -7.232 1.00 96.62 193 GLU A C 1
ATOM 1517 O O . GLU A 1 193 ? 11.507 1.091 -6.126 1.00 96.62 193 GLU A O 1
ATOM 1522 N N . SER A 1 194 ? 12.891 1.227 -7.896 1.00 95.12 194 SER A N 1
ATOM 1523 C CA . SER A 1 194 ? 13.953 0.411 -7.315 1.00 95.12 194 SER A CA 1
ATOM 1524 C C . SER A 1 194 ? 15.279 0.567 -8.052 1.00 95.12 194 SER A C 1
ATOM 1526 O O . SER A 1 194 ? 15.371 0.367 -9.267 1.00 95.12 194 SER A O 1
ATOM 1528 N N . ASN A 1 195 ? 16.338 0.822 -7.285 1.00 92.19 195 ASN A N 1
ATOM 1529 C CA . ASN A 1 195 ? 17.702 0.943 -7.797 1.00 92.19 195 ASN A CA 1
ATOM 1530 C C . ASN A 1 195 ? 18.379 -0.416 -8.038 1.00 92.19 195 ASN A C 1
ATOM 1532 O O . ASN A 1 195 ? 19.366 -0.482 -8.765 1.00 92.19 195 ASN A O 1
ATOM 1536 N N . HIS A 1 196 ? 17.862 -1.503 -7.459 1.00 92.62 196 HIS A N 1
ATOM 1537 C CA . HIS A 1 196 ? 18.465 -2.841 -7.531 1.00 92.62 196 HIS A CA 1
ATOM 1538 C C . HIS A 1 196 ? 17.617 -3.871 -8.290 1.00 92.62 196 HIS A C 1
ATOM 1540 O O . HIS A 1 196 ? 17.946 -5.057 -8.274 1.00 92.62 196 HIS A O 1
ATOM 1546 N N . PHE A 1 197 ? 16.531 -3.449 -8.938 1.00 94.31 197 PHE A N 1
ATOM 1547 C CA . PHE A 1 197 ? 15.657 -4.365 -9.660 1.00 94.31 197 PHE A CA 1
ATOM 1548 C C . PHE A 1 197 ? 16.252 -4.757 -11.012 1.00 94.31 197 PHE A C 1
ATOM 1550 O O . PHE A 1 197 ? 16.353 -3.938 -11.920 1.00 94.31 197 PHE A O 1
ATOM 1557 N N . THR A 1 198 ? 16.599 -6.036 -11.127 1.00 93.62 198 THR A N 1
ATOM 1558 C CA . THR A 1 198 ? 17.174 -6.693 -12.305 1.00 93.62 198 THR A CA 1
ATOM 1559 C C . THR A 1 198 ? 16.243 -7.755 -12.879 1.00 93.62 198 THR A C 1
ATOM 1561 O O . THR A 1 198 ? 16.704 -8.695 -13.521 1.00 93.62 198 THR A O 1
ATOM 1564 N N . GLN A 1 199 ? 14.943 -7.684 -12.589 1.00 93.69 199 GLN A N 1
ATOM 1565 C CA . GLN A 1 199 ? 13.956 -8.624 -13.123 1.00 93.69 199 GLN A CA 1
ATOM 1566 C C . GLN A 1 199 ? 13.239 -8.022 -14.334 1.00 93.69 199 GLN A C 1
ATOM 1568 O O . GLN A 1 199 ? 13.440 -6.864 -14.710 1.00 93.69 199 GLN A O 1
ATOM 1573 N N . VAL A 1 200 ? 12.393 -8.836 -14.961 1.00 93.62 200 VAL A N 1
ATOM 1574 C CA . VAL A 1 200 ? 11.484 -8.392 -16.019 1.00 93.62 200 VAL A CA 1
ATOM 1575 C C . VAL A 1 200 ? 10.205 -7.860 -15.375 1.00 93.62 200 VAL A C 1
ATOM 1577 O O . VAL A 1 200 ? 9.673 -8.465 -14.443 1.00 93.62 200 VAL A O 1
ATOM 1580 N N . LEU A 1 201 ? 9.714 -6.725 -15.869 1.00 95.38 201 LEU A N 1
ATOM 1581 C CA . LEU A 1 201 ? 8.420 -6.192 -15.453 1.00 95.38 201 LEU A CA 1
ATOM 1582 C C . LEU A 1 201 ? 7.272 -7.055 -16.019 1.00 95.38 201 LEU A C 1
ATOM 1584 O O . LEU A 1 201 ? 7.361 -7.511 -17.162 1.00 95.38 201 LEU A O 1
ATOM 1588 N N . PRO A 1 202 ? 6.187 -7.267 -15.255 1.00 95.88 202 PRO A N 1
ATOM 1589 C CA . PRO A 1 202 ? 5.012 -7.998 -15.721 1.00 95.88 202 PRO A CA 1
ATOM 1590 C C . PRO A 1 202 ? 4.266 -7.201 -16.797 1.00 95.88 202 PRO A C 1
ATOM 1592 O O . PRO A 1 202 ? 4.420 -5.983 -16.909 1.00 95.88 202 PRO A O 1
ATOM 1595 N N . HIS A 1 203 ? 3.415 -7.879 -17.569 1.00 96.50 203 HIS A N 1
ATOM 1596 C CA . HIS A 1 203 ? 2.565 -7.214 -18.556 1.00 96.50 203 HIS A CA 1
ATOM 1597 C C . HIS A 1 203 ? 1.660 -6.168 -17.894 1.00 96.50 203 HIS A C 1
ATOM 1599 O O . HIS A 1 203 ? 1.056 -6.411 -16.847 1.00 96.50 203 HIS A O 1
ATOM 1605 N N . PHE A 1 204 ? 1.541 -5.007 -18.535 1.00 97.38 204 PHE A N 1
ATOM 1606 C CA . PHE A 1 204 ? 0.654 -3.948 -18.074 1.00 97.38 204 PHE A CA 1
ATOM 1607 C C . PHE A 1 204 ? -0.798 -4.245 -18.486 1.00 97.38 204 PHE A C 1
ATOM 1609 O O . PHE A 1 204 ? -1.043 -4.587 -19.646 1.00 97.38 204 PHE A O 1
ATOM 1616 N N . PRO A 1 205 ? -1.776 -4.121 -17.571 1.00 96.75 205 PRO A N 1
ATOM 1617 C CA . PRO A 1 205 ? -3.171 -4.398 -17.883 1.00 96.75 205 PRO A CA 1
ATOM 1618 C C . PRO A 1 205 ? -3.761 -3.314 -18.790 1.00 96.75 205 PRO A C 1
ATOM 1620 O O . PRO A 1 205 ? -3.432 -2.137 -18.668 1.00 96.75 205 PRO A O 1
ATOM 1623 N N . ILE A 1 206 ? -4.693 -3.701 -19.664 1.00 94.44 206 ILE A N 1
ATOM 1624 C CA . ILE A 1 206 ? -5.282 -2.816 -20.687 1.00 94.44 206 ILE A CA 1
ATOM 1625 C C . ILE A 1 206 ? -6.018 -1.585 -20.126 1.00 94.44 206 ILE A C 1
ATOM 1627 O O . ILE A 1 206 ? -6.266 -0.645 -20.868 1.00 94.44 206 ILE A O 1
ATOM 1631 N N . GLY A 1 207 ? -6.393 -1.598 -18.842 1.00 93.56 207 GLY A N 1
ATOM 1632 C CA . GLY A 1 207 ? -7.064 -0.488 -18.156 1.00 93.56 207 GLY A CA 1
ATOM 1633 C C . GLY A 1 207 ? -6.132 0.449 -17.380 1.00 93.56 207 GLY A C 1
ATOM 16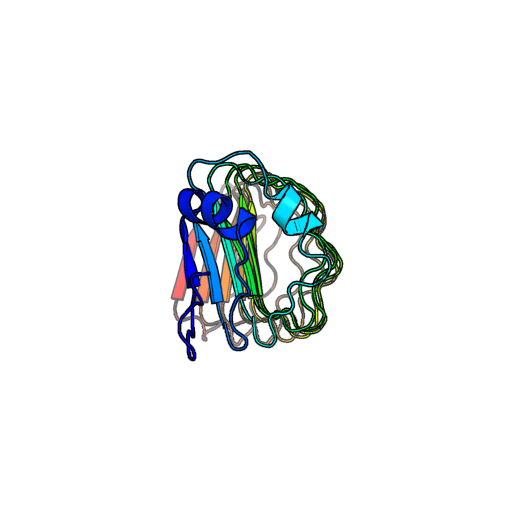34 O O . GLY A 1 207 ? -6.625 1.313 -16.657 1.00 93.56 207 GLY A O 1
ATOM 1635 N N . LEU A 1 208 ? -4.809 0.276 -17.476 1.00 97.50 208 LEU A N 1
ATOM 1636 C CA . LEU A 1 208 ? -3.847 1.068 -16.710 1.00 97.50 208 LEU A CA 1
ATOM 1637 C C . LEU A 1 208 ? -3.873 2.538 -17.155 1.00 97.50 208 LEU A C 1
ATOM 1639 O O . LEU A 1 208 ? -3.634 2.825 -18.324 1.00 97.50 208 LEU A O 1
ATOM 1643 N N . GLY A 1 209 ? -4.135 3.470 -16.239 1.00 96.19 209 GLY A N 1
ATOM 1644 C CA . GLY A 1 209 ? -4.184 4.909 -16.538 1.00 96.19 209 GLY A CA 1
ATOM 1645 C C . GLY A 1 209 ? -2.896 5.651 -16.177 1.00 96.19 209 GLY A C 1
ATOM 1646 O O . GLY A 1 209 ? -2.456 6.547 -16.898 1.00 96.19 209 GLY A O 1
ATOM 1647 N N . THR A 1 210 ? -2.261 5.263 -15.067 1.00 97.69 210 THR A N 1
ATOM 1648 C CA . THR A 1 210 ? -1.024 5.883 -14.568 1.00 97.69 210 THR A CA 1
ATOM 1649 C C . THR A 1 210 ? 0.100 4.861 -14.457 1.00 97.69 210 THR A C 1
ATOM 1651 O O . THR A 1 210 ? -0.033 3.860 -13.750 1.00 97.69 210 THR A O 1
ATOM 1654 N N . LEU A 1 211 ? 1.224 5.159 -15.108 1.00 97.38 211 LEU A N 1
ATOM 1655 C CA . LEU A 1 211 ? 2.445 4.363 -15.100 1.00 97.38 211 LEU A CA 1
ATOM 1656 C C . LEU A 1 211 ? 3.635 5.222 -14.656 1.00 97.38 211 LEU A C 1
ATOM 1658 O O . LEU A 1 211 ? 3.993 6.195 -15.315 1.00 97.38 211 LEU A O 1
ATOM 1662 N N . HIS A 1 212 ? 4.269 4.849 -13.551 1.00 96.88 212 HIS A N 1
ATOM 1663 C CA . HIS A 1 212 ? 5.498 5.475 -13.071 1.00 96.88 212 HIS A CA 1
ATOM 1664 C C . HIS A 1 212 ? 6.528 4.379 -12.801 1.00 96.88 212 HIS A C 1
ATOM 1666 O O . HIS A 1 212 ? 6.322 3.547 -11.925 1.00 96.88 212 HIS A O 1
ATOM 1672 N N . ILE A 1 213 ? 7.632 4.371 -13.542 1.00 95.50 213 ILE A N 1
ATOM 1673 C CA . ILE A 1 213 ? 8.747 3.448 -13.345 1.00 95.50 213 ILE A CA 1
ATOM 1674 C C . ILE A 1 213 ? 10.040 4.244 -13.164 1.00 95.50 213 ILE A C 1
ATOM 1676 O O . ILE A 1 213 ? 10.406 5.045 -14.019 1.00 95.50 213 ILE A O 1
ATOM 1680 N N . ILE A 1 214 ? 10.755 3.987 -12.076 1.00 94.06 214 ILE A N 1
ATOM 1681 C CA . ILE A 1 214 ? 12.134 4.422 -11.857 1.00 94.06 214 ILE A CA 1
ATOM 1682 C C . ILE A 1 214 ? 12.949 3.172 -11.544 1.00 94.06 214 ILE A C 1
ATOM 1684 O O . ILE A 1 214 ? 12.874 2.619 -10.449 1.00 94.06 214 IL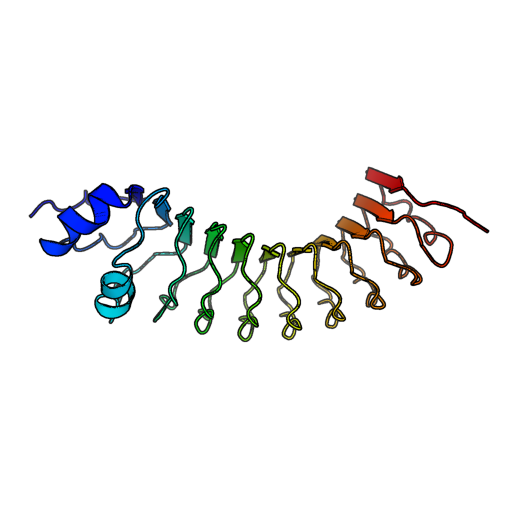E A O 1
ATOM 1688 N N . SER A 1 215 ? 13.720 2.681 -12.507 1.00 89.75 215 SER A N 1
ATOM 1689 C CA . SER A 1 215 ? 14.632 1.575 -12.248 1.00 89.75 215 SER A CA 1
ATOM 1690 C C . SER A 1 215 ? 15.819 1.587 -13.184 1.00 89.75 215 SER A C 1
ATOM 1692 O O . SER A 1 215 ? 15.668 1.495 -14.394 1.00 89.75 215 SER A O 1
ATOM 1694 N N . HIS A 1 216 ? 17.019 1.648 -12.619 1.00 84.25 216 HIS A N 1
ATOM 1695 C CA . HIS A 1 216 ? 18.240 1.798 -13.404 1.00 84.25 216 HIS A CA 1
ATOM 1696 C C . HIS A 1 216 ? 18.806 0.486 -13.957 1.00 84.25 216 HIS A C 1
ATOM 1698 O O . HIS A 1 216 ? 19.735 0.548 -14.747 1.00 84.25 216 HIS A O 1
ATOM 1704 N N . ASN A 1 217 ? 18.270 -0.679 -13.577 1.00 86.50 217 ASN A N 1
ATOM 1705 C CA . ASN A 1 217 ? 18.906 -1.972 -13.855 1.00 86.50 217 ASN A CA 1
ATOM 1706 C C . ASN A 1 217 ? 17.944 -3.031 -14.433 1.00 86.50 217 ASN A C 1
ATOM 1708 O O . ASN A 1 217 ? 18.178 -4.224 -14.248 1.00 86.50 217 ASN A O 1
ATOM 1712 N N . LEU A 1 218 ? 16.861 -2.627 -15.116 1.00 86.56 218 LEU A N 1
ATOM 1713 C CA . LEU A 1 218 ? 15.877 -3.567 -15.679 1.00 86.56 218 LEU A CA 1
ATOM 1714 C C . LEU A 1 218 ? 16.539 -4.609 -16.597 1.00 86.56 218 LEU A C 1
ATOM 1716 O O . LEU A 1 218 ? 17.326 -4.263 -17.472 1.00 86.56 218 LEU A O 1
ATOM 1720 N N . ALA A 1 219 ? 16.132 -5.880 -16.482 1.00 87.69 219 ALA A N 1
ATOM 1721 C CA . ALA A 1 219 ? 16.661 -6.951 -17.339 1.00 87.69 219 ALA A CA 1
ATOM 1722 C C . ALA A 1 219 ? 16.306 -6.786 -18.825 1.00 87.69 219 ALA A C 1
ATOM 1724 O O . ALA A 1 219 ? 16.956 -7.359 -19.698 1.00 87.69 219 ALA A O 1
ATOM 1725 N N . ARG A 1 220 ? 15.202 -6.089 -19.110 1.00 88.12 220 ARG A N 1
ATOM 1726 C CA . ARG A 1 220 ? 14.658 -5.855 -20.449 1.00 88.12 220 ARG A CA 1
ATOM 1727 C C . ARG A 1 220 ? 13.908 -4.524 -20.477 1.00 88.12 220 ARG A C 1
ATOM 1729 O O . ARG A 1 220 ? 13.427 -4.095 -19.428 1.00 88.12 220 ARG A O 1
ATOM 1736 N N . PRO A 1 221 ? 13.693 -3.955 -21.677 1.00 87.88 221 PRO A N 1
ATOM 1737 C CA . PRO A 1 221 ? 12.369 -3.580 -22.121 1.00 87.88 221 PRO A CA 1
ATOM 1738 C C . PRO A 1 221 ? 11.256 -3.353 -21.096 1.00 87.88 221 PRO A C 1
ATOM 1740 O O . PRO A 1 221 ? 10.698 -4.390 -20.725 1.00 87.88 221 PRO A O 1
ATOM 1743 N N . PRO A 1 222 ? 10.807 -2.148 -20.688 1.00 89.94 222 PRO A N 1
ATOM 1744 C CA . PRO A 1 222 ? 9.442 -2.033 -20.206 1.00 89.94 222 PRO A CA 1
ATOM 1745 C C . PRO A 1 222 ? 8.499 -2.646 -21.257 1.00 89.94 222 PRO A C 1
ATOM 1747 O O . PRO A 1 222 ? 8.690 -2.402 -22.455 1.00 89.94 222 PRO A O 1
ATOM 1750 N N . PRO A 1 223 ? 7.516 -3.467 -20.849 1.00 92.19 223 PRO A N 1
ATOM 1751 C CA . PRO A 1 223 ? 6.521 -4.023 -21.757 1.00 92.19 223 PRO A CA 1
ATOM 1752 C C . PRO A 1 223 ? 5.761 -2.944 -22.533 1.00 92.19 223 PRO A C 1
ATOM 1754 O O . PRO A 1 223 ? 5.792 -1.761 -22.188 1.00 92.19 223 PRO A O 1
ATOM 1757 N N . ALA A 1 224 ? 5.030 -3.366 -23.567 1.00 93.00 224 ALA A N 1
ATOM 1758 C CA . ALA A 1 224 ? 4.185 -2.466 -24.342 1.00 93.00 224 ALA A CA 1
ATOM 1759 C C . ALA A 1 224 ? 3.219 -1.699 -23.425 1.00 93.00 224 ALA A C 1
ATOM 1761 O O . ALA A 1 224 ? 2.467 -2.293 -22.649 1.00 93.00 224 ALA A O 1
ATOM 1762 N N . ILE A 1 225 ? 3.264 -0.371 -23.519 1.00 94.00 225 ILE A N 1
ATOM 1763 C CA . ILE A 1 225 ? 2.444 0.528 -22.710 1.00 94.00 225 ILE A CA 1
ATOM 1764 C C . ILE A 1 225 ? 1.016 0.535 -23.290 1.00 94.00 225 ILE A C 1
ATOM 1766 O O . ILE A 1 225 ? 0.861 0.807 -24.483 1.00 94.00 225 ILE A O 1
ATOM 1770 N N . PRO A 1 226 ? -0.028 0.243 -22.492 1.00 93.06 226 PRO A N 1
ATOM 1771 C CA . PRO A 1 226 ? -1.414 0.268 -22.952 1.00 93.06 226 PRO A CA 1
ATOM 1772 C C . PRO A 1 226 ? -1.857 1.665 -23.398 1.00 93.06 226 PRO A C 1
ATOM 1774 O O . PRO A 1 226 ? -1.467 2.670 -22.806 1.00 93.06 226 PRO A O 1
ATOM 1777 N N . THR A 1 227 ? -2.754 1.736 -24.384 1.00 92.88 227 THR A N 1
ATOM 1778 C CA . THR A 1 227 ? -3.297 3.006 -24.908 1.00 92.88 227 THR A CA 1
ATOM 1779 C C . THR A 1 227 ? -4.124 3.792 -23.890 1.00 92.88 227 THR A C 1
ATOM 1781 O O . THR A 1 227 ? -4.402 4.966 -24.106 1.00 92.88 227 THR A O 1
ATOM 1784 N N . SER A 1 228 ? -4.547 3.156 -22.797 1.00 93.44 228 SER A N 1
ATOM 1785 C CA . SER A 1 228 ? -5.254 3.796 -21.685 1.00 93.44 228 SER A CA 1
ATOM 1786 C C . SER A 1 228 ? -4.353 4.679 -20.815 1.00 93.44 228 SER A C 1
ATOM 1788 O O . SER A 1 228 ? 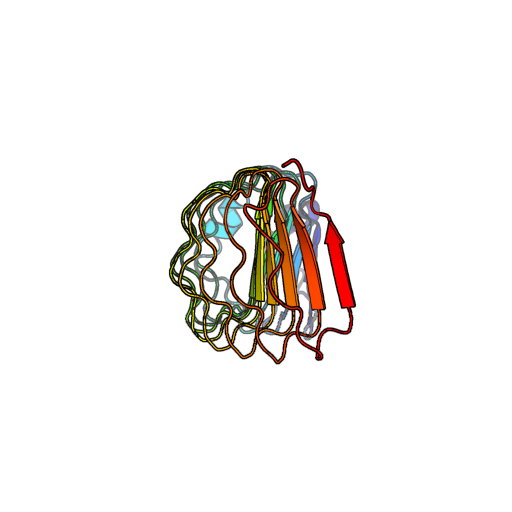-4.875 5.488 -20.048 1.00 93.44 228 SER A O 1
ATOM 1790 N N . VAL A 1 229 ? -3.024 4.528 -20.901 1.00 91.88 229 VAL A N 1
ATOM 1791 C CA . VAL A 1 229 ? -2.081 5.273 -20.060 1.00 91.88 229 VAL A CA 1
ATOM 1792 C C . VAL A 1 229 ? -2.050 6.733 -20.502 1.00 91.88 229 VAL A C 1
ATOM 1794 O O . VAL A 1 229 ? -1.586 7.061 -21.590 1.00 91.88 229 VAL A O 1
ATOM 1797 N N . HIS A 1 230 ? -2.509 7.620 -19.626 1.00 90.75 230 HIS A N 1
ATOM 1798 C CA . HIS A 1 230 ? -2.516 9.069 -19.845 1.00 90.75 230 HIS A CA 1
ATOM 1799 C C . HIS A 1 230 ? -1.445 9.795 -19.019 1.00 90.75 230 HIS A C 1
ATOM 1801 O O . HIS A 1 230 ? -1.130 10.950 -19.293 1.00 90.75 230 HIS A O 1
ATOM 1807 N N . THR A 1 231 ? -0.860 9.121 -18.025 1.00 86.06 231 THR A N 1
ATOM 1808 C CA . THR A 1 231 ? 0.262 9.634 -17.232 1.00 86.06 231 THR A CA 1
ATOM 1809 C C . THR A 1 231 ? 1.387 8.610 -17.257 1.00 86.06 231 THR A C 1
ATOM 1811 O O . THR A 1 231 ? 1.235 7.526 -16.694 1.00 86.06 231 THR A O 1
ATOM 1814 N N . VAL A 1 232 ? 2.514 8.950 -17.888 1.00 89.25 232 VAL A N 1
ATOM 1815 C CA . VAL A 1 232 ? 3.683 8.070 -17.997 1.00 89.25 232 VAL A CA 1
ATOM 1816 C C . VAL A 1 232 ? 4.957 8.785 -17.558 1.00 89.25 232 VAL A C 1
ATOM 1818 O O . VAL A 1 232 ? 5.257 9.886 -18.012 1.00 89.25 232 VAL A O 1
ATOM 1821 N N . PHE A 1 233 ? 5.721 8.139 -16.683 1.00 90.25 233 PHE A N 1
ATOM 1822 C CA . PHE A 1 233 ? 7.083 8.530 -16.340 1.00 90.25 233 PHE A CA 1
ATOM 1823 C C . PHE A 1 233 ? 7.931 7.268 -16.246 1.00 90.25 233 PHE A C 1
ATOM 1825 O O . PHE A 1 233 ? 7.618 6.386 -15.450 1.00 90.25 233 PHE A O 1
ATOM 1832 N N . ILE A 1 234 ? 8.961 7.147 -17.081 1.00 86.19 234 ILE A N 1
ATOM 1833 C CA . ILE A 1 234 ? 9.834 5.971 -17.112 1.00 86.19 234 ILE A CA 1
ATOM 1834 C C . ILE A 1 234 ? 11.278 6.453 -17.143 1.00 86.19 234 ILE A C 1
ATOM 1836 O O . ILE A 1 234 ? 11.701 7.101 -18.098 1.00 86.19 234 ILE A O 1
ATOM 1840 N N . VAL A 1 235 ? 12.028 6.107 -16.103 1.00 86.38 235 VAL A N 1
ATOM 1841 C CA . VAL A 1 235 ? 13.480 6.256 -16.043 1.00 86.38 235 VAL A CA 1
ATOM 1842 C C . VAL A 1 235 ? 14.073 4.864 -15.939 1.00 86.38 235 VAL A C 1
ATOM 1844 O O . VAL A 1 235 ? 13.809 4.142 -14.978 1.00 86.38 235 VAL A O 1
ATOM 1847 N N . TRP A 1 236 ? 14.861 4.494 -16.943 1.00 81.62 236 TRP A N 1
ATOM 1848 C CA . TRP A 1 236 ? 15.603 3.244 -16.972 1.00 81.62 236 TRP A CA 1
ATOM 1849 C C . TRP A 1 236 ? 16.883 3.404 -17.787 1.00 81.62 236 TRP A C 1
ATOM 1851 O O . TRP A 1 236 ? 16.883 4.125 -18.785 1.00 81.62 236 TRP A O 1
ATOM 1861 N N . ASN A 1 237 ? 17.977 2.785 -17.338 1.00 74.19 237 ASN A N 1
ATOM 1862 C CA . ASN A 1 237 ? 19.240 2.829 -18.069 1.00 74.19 237 ASN A CA 1
ATOM 1863 C C . ASN A 1 237 ? 19.358 1.588 -18.953 1.00 74.19 237 ASN A C 1
ATOM 1865 O O . ASN A 1 237 ? 19.037 0.476 -18.537 1.00 74.19 237 ASN A O 1
ATOM 1869 N N . THR A 1 238 ? 19.864 1.792 -20.164 1.00 54.78 238 THR A N 1
ATOM 1870 C CA . THR A 1 238 ? 20.355 0.735 -21.044 1.00 54.78 238 THR A CA 1
ATOM 1871 C C . THR A 1 238 ? 21.876 0.711 -20.938 1.00 54.78 238 THR A C 1
ATOM 1873 O O . THR A 1 238 ? 22.553 1.345 -21.743 1.00 54.78 238 THR A O 1
ATOM 1876 N N . GLU A 1 239 ? 22.429 0.032 -19.937 1.00 47.06 239 GLU A N 1
ATOM 1877 C CA . GLU A 1 239 ? 23.802 -0.464 -20.075 1.00 47.06 239 GLU A CA 1
ATOM 1878 C C . GLU A 1 239 ? 23.700 -1.894 -20.608 1.00 47.06 239 GLU A C 1
ATOM 1880 O O . GLU A 1 239 ? 23.384 -2.830 -19.874 1.00 47.06 239 GLU A O 1
ATOM 1885 N N . VAL A 1 240 ? 23.844 -2.010 -21.933 1.00 43.72 240 VAL A N 1
ATOM 1886 C CA . VAL A 1 240 ? 24.204 -3.255 -22.625 1.00 43.72 240 VAL A CA 1
ATOM 1887 C C . VAL A 1 240 ? 25.717 -3.280 -22.743 1.00 43.72 240 VAL A C 1
ATOM 1889 O O . VAL A 1 240 ? 26.266 -2.227 -23.142 1.00 43.72 240 VAL A O 1
#

Secondary structure (DSSP, 8-state):
--PPPTT---EEEEHHHHHHHHTT---PPTT--EEEEEETT--S-SHHHHHHTT----TT--EEEEEESS---------TT--EEEEEETT--SPPPPPPTT--EEEEEESS--PPPPPPPTT--EEEEEETT--PPPPPPPTT--EEEEEESS--SPPPPPPTT--EEEEEETT--SPPPPPPTT--EEEEE-SS--SPPPPPPTT--EEEEE-TT-SS-PPPPPTT--EEEEE-----

pLDDT: mean 80.1, std 21.41, range [29.34, 98.88]

Foldseek 3Di:
DDADDDPAQEDEDEVVCVVVPVVPDYDDDANHAEYEYADADDADDPVCVQVVPPPNPHNHHAYYAYAYAHDAEEHPDDDLNYAEYHYHYAHHAHDYDPDRLNHQYDAHAYQDHADADDDDHLNHAYDAANYANHAHAHDDDHLNHAEDAHAYQHHADADHDDHLNHAYDAYAYANHADDHHADHLNHAEDHEHYANHAEAHHDDHQNHAAEHEHYAHYVDDDPDDHPNHPHDDYDYHDPD

Sequence (240 aa):
MHKLPEGLESLNMKCERFQSRLKQHYHLPDGLIPLNMDCRRFNAYLYELSASIKSLHLKGLETLSITSDRFNRQLHNLPAGFKILDIACDRFNAPLPNLPARLETLAIRSARFSGQLPNLPAGLKVLDIACDRFNAPLPNLPARLKTLAIRSARFSGQLPNLPAGLKVLDIACDRFNAPLPDLPAGLETFKFESNHFTQVLPHFPIGLGTLHIISHNLARPPPAIPTSVHTVFIVWNTEV

Organism: NCBI:txid303371